Protein AF-A0A6G2RVJ8-F1 (afdb_monomer)

Nearest PDB structures (foldseek):
  8hjw-assembly1_B  TM=2.686E-01  e=1.340E+00  Chloroflexus aurantiacus
  4p82-assembly1_A-2  TM=2.022E-01  e=1.622E+00  Bacillus subtilis subsp. subtilis str. 168
  4fym-assembly2_D  TM=1.856E-01  e=1.257E+00  Plasmodium falciparum
  7cmj-assembly1_A-2  TM=2.494E-01  e=3.963E+00  Leishmania donovani BPK282A1

Secondary structure (DSSP, 8-state):
--GGGGGHHHHHHHHHHH-TTS---EEEE-TTS-HHHHHHHHHHHHT-S-TT--EEEE-SS-EE-----SS-PPPS--SSS-----TT-EEEEESTTSHHHHHHHHHHHTT--SEEEEE-SS--PPPPTTTTT--SHHHHHHHHHHHHHHHT-S-THHHHHHHHHHHHHHHHHTT--------------------

Foldseek 3Di:
DCVVCVCVLVVLVVCCVVPVVDQGAAEAEDPPDDPVVVVVVVVCSVPDPCSVQHYWYQYPVGIDGDDDDPDDDPDDDDPDDPPQAAQADEDEQEDACDDPSVVVLVVVCVVHVHHYDYDDPDDQDPLDPLCPPPLDLVSNQVSLVVVCVVVVHPDSVVNSVNVSRVNSCVVVCVSDDDDDDDDDDDDDDDDDDDD

pLDDT: mean 74.95, std 22.21, range [24.89, 97.5]

Solvent-accessible surface area (backbone atoms only — not comparable to full-atom values): 12484 Å² total; per-residue (Å²): 143,61,73,78,60,66,54,50,49,56,52,38,48,50,49,38,68,75,41,71,89,52,90,38,65,30,79,46,68,50,85,87,55,54,71,66,59,50,50,52,50,52,54,51,62,75,68,48,84,66,70,83,58,41,49,38,40,35,50,99,92,42,82,43,62,90,76,91,66,99,58,91,70,83,70,75,82,70,88,62,81,72,82,76,78,43,66,88,40,73,45,82,40,75,67,24,52,45,71,71,47,31,55,51,51,53,58,44,45,79,77,40,73,41,42,76,44,70,42,45,92,71,80,84,72,78,83,54,80,82,46,66,91,58,90,44,73,67,56,41,49,54,45,36,45,51,51,24,60,74,72,71,50,97,66,48,58,68,65,54,51,59,48,52,38,50,51,63,45,46,80,58,43,74,77,63,80,84,83,81,74,96,68,80,88,69,78,86,77,81,80,80,88,82,132

Mean predicted aligned error: 14.31 Å

Radius of gyration: 26.78 Å; Cα contacts (8 Å, |Δi|>4): 154; chains: 1; bounding box: 50×63×71 Å

Structure (mmCIF, N/CA/C/O backbone):
data_AF-A0A6G2RVJ8-F1
#
_entry.id   AF-A0A6G2RVJ8-F1
#
loop_
_atom_site.group_PDB
_atom_site.id
_atom_site.type_symbol
_atom_site.label_atom_id
_atom_site.label_alt_id
_atom_site.label_comp_id
_atom_site.label_asym_id
_atom_site.label_entity_id
_atom_site.label_seq_id
_atom_site.pdbx_PDB_ins_code
_atom_site.Cartn_x
_atom_site.Cartn_y
_atom_site.Cartn_z
_atom_site.occupancy
_atom_site.B_iso_or_equiv
_atom_site.auth_seq_id
_atom_site.auth_comp_id
_atom_site.auth_asym_id
_atom_site.auth_atom_id
_atom_site.pdbx_PDB_model_num
ATOM 1 N N . MET A 1 1 ? 4.242 -16.961 -7.079 1.00 44.19 1 MET A N 1
ATOM 2 C CA . MET A 1 1 ? 5.339 -16.105 -6.575 1.00 44.19 1 MET A CA 1
ATOM 3 C C . MET A 1 1 ? 5.418 -14.815 -7.409 1.00 44.19 1 MET A C 1
ATOM 5 O O . MET A 1 1 ? 6.342 -14.658 -8.184 1.00 44.19 1 MET A O 1
ATOM 9 N N . ARG A 1 2 ? 4.407 -13.930 -7.334 1.00 58.69 2 ARG A N 1
ATOM 10 C CA . ARG A 1 2 ? 4.379 -12.637 -8.070 1.00 58.69 2 ARG A CA 1
ATOM 11 C C . ARG A 1 2 ? 4.033 -11.434 -7.177 1.00 58.69 2 ARG A C 1
ATOM 13 O O . ARG A 1 2 ? 4.502 -10.341 -7.440 1.00 58.69 2 ARG A O 1
ATOM 20 N N . ALA A 1 3 ? 3.313 -11.645 -6.069 1.00 60.09 3 ALA A N 1
ATOM 21 C CA . ALA A 1 3 ? 2.923 -10.571 -5.145 1.00 60.09 3 ALA A CA 1
ATOM 22 C C . ALA A 1 3 ? 4.111 -9.848 -4.473 1.00 60.09 3 ALA A C 1
ATOM 24 O O . ALA A 1 3 ? 4.040 -8.646 -4.249 1.00 60.09 3 ALA A O 1
ATOM 25 N N . LEU A 1 4 ? 5.224 -10.549 -4.213 1.00 63.56 4 LEU A N 1
ATOM 26 C CA . LEU A 1 4 ? 6.440 -9.955 -3.633 1.00 63.56 4 LEU A CA 1
ATOM 27 C C . LEU A 1 4 ? 7.074 -8.882 -4.536 1.00 63.56 4 LEU A C 1
ATOM 29 O O . LEU A 1 4 ? 7.665 -7.935 -4.027 1.00 63.56 4 LEU A O 1
ATOM 33 N N . ALA A 1 5 ? 6.921 -8.993 -5.861 1.00 72.31 5 ALA A N 1
ATOM 34 C CA . ALA A 1 5 ? 7.465 -8.012 -6.797 1.00 72.31 5 ALA A CA 1
ATOM 35 C C . ALA A 1 5 ? 6.717 -6.666 -6.746 1.00 72.31 5 ALA A C 1
ATOM 37 O O . ALA A 1 5 ? 7.305 -5.636 -7.063 1.00 72.31 5 ALA A O 1
ATOM 38 N N . GLY A 1 6 ? 5.462 -6.645 -6.274 1.00 74.81 6 GLY A N 1
ATOM 39 C CA . GLY A 1 6 ? 4.653 -5.422 -6.201 1.00 74.81 6 GLY A CA 1
ATOM 40 C C . GLY A 1 6 ? 5.230 -4.343 -5.277 1.00 74.81 6 GLY A C 1
ATOM 41 O O . GLY A 1 6 ? 4.996 -3.158 -5.495 1.00 74.81 6 GLY A O 1
ATOM 42 N N . GLY A 1 7 ? 6.039 -4.725 -4.280 1.00 87.25 7 GLY A N 1
ATOM 43 C CA . GLY A 1 7 ? 6.717 -3.772 -3.393 1.00 87.25 7 GLY A CA 1
ATOM 44 C C . GLY A 1 7 ? 7.941 -3.084 -4.015 1.00 87.25 7 GLY A C 1
ATOM 45 O O . GLY A 1 7 ? 8.342 -2.018 -3.549 1.00 87.25 7 GLY A O 1
ATOM 46 N N . LEU A 1 8 ? 8.529 -3.650 -5.078 1.00 89.62 8 LEU A N 1
ATOM 47 C CA . LEU A 1 8 ? 9.772 -3.141 -5.673 1.00 89.62 8 LEU A CA 1
ATOM 48 C C . LEU A 1 8 ? 9.581 -1.776 -6.337 1.00 89.62 8 LEU A C 1
ATOM 50 O O . LEU A 1 8 ? 10.437 -0.907 -6.197 1.00 89.62 8 LEU A O 1
ATOM 54 N N . ALA A 1 9 ? 8.445 -1.552 -7.002 1.00 91.38 9 ALA A N 1
ATOM 55 C CA . ALA A 1 9 ? 8.133 -0.250 -7.587 1.00 91.38 9 ALA A CA 1
ATOM 56 C C . ALA A 1 9 ? 8.059 0.853 -6.518 1.00 91.38 9 ALA A C 1
ATOM 58 O O . ALA A 1 9 ? 8.516 1.972 -6.749 1.00 91.38 9 ALA A O 1
ATOM 59 N N . GLY A 1 10 ? 7.543 0.529 -5.326 1.00 92.94 10 GLY A N 1
ATOM 60 C CA . GLY A 1 10 ? 7.561 1.429 -4.172 1.00 92.94 10 GLY A CA 1
ATOM 61 C C . GLY A 1 10 ? 8.984 1.765 -3.729 1.00 92.94 10 GLY A C 1
ATOM 62 O O . GLY A 1 10 ? 9.321 2.938 -3.603 1.00 92.94 10 GLY A O 1
ATOM 63 N N . LEU A 1 11 ? 9.844 0.751 -3.586 1.00 94.31 11 LEU A N 1
ATOM 64 C CA . LEU A 1 11 ? 11.248 0.945 -3.217 1.00 94.31 11 LEU A CA 1
ATOM 65 C C . LEU A 1 11 ? 12.001 1.825 -4.227 1.00 94.31 11 LEU A C 1
ATOM 67 O O . LEU A 1 11 ? 12.683 2.763 -3.826 1.00 94.31 11 LEU A O 1
ATOM 71 N N . VAL A 1 12 ? 11.850 1.567 -5.531 1.00 94.69 12 VAL A N 1
ATOM 72 C CA . VAL A 1 12 ? 12.498 2.364 -6.589 1.00 94.69 12 VAL A CA 1
ATOM 73 C C . VAL A 1 12 ? 12.052 3.827 -6.540 1.00 94.69 12 VAL A C 1
ATOM 75 O O . VAL A 1 12 ? 12.881 4.721 -6.701 1.00 94.69 12 VAL A O 1
ATOM 78 N N . LYS A 1 13 ? 10.765 4.093 -6.276 1.00 93.50 13 LYS A N 1
ATOM 79 C CA . LYS A 1 13 ? 10.253 5.462 -6.097 1.00 93.50 13 LYS A CA 1
ATOM 80 C C . LYS A 1 13 ? 10.861 6.138 -4.870 1.00 93.50 13 LYS A C 1
ATOM 82 O O . LYS A 1 13 ? 11.207 7.310 -4.959 1.00 93.50 13 LYS A O 1
ATOM 87 N N . THR A 1 14 ? 11.037 5.417 -3.763 1.00 96.12 14 THR A N 1
ATOM 88 C CA . THR A 1 14 ? 11.712 5.952 -2.572 1.00 96.12 14 THR A CA 1
ATOM 89 C C . THR A 1 14 ? 13.176 6.283 -2.863 1.00 96.12 14 THR A C 1
ATOM 91 O O . THR A 1 14 ? 13.605 7.402 -2.599 1.00 96.12 14 THR A O 1
ATOM 94 N N . VAL A 1 15 ? 13.924 5.378 -3.505 1.00 96.25 15 VAL A N 1
ATOM 95 C CA . VAL A 1 15 ? 15.324 5.634 -3.893 1.00 96.25 15 VAL A CA 1
ATOM 96 C C . VAL A 1 15 ? 15.427 6.839 -4.830 1.00 96.25 15 VAL A C 1
ATOM 98 O O . VAL A 1 15 ? 16.318 7.665 -4.664 1.00 96.25 15 VAL A O 1
ATOM 101 N N . ALA A 1 16 ? 14.488 6.994 -5.766 1.00 94.62 16 ALA A N 1
ATOM 102 C CA . ALA A 1 16 ? 14.434 8.157 -6.650 1.00 94.62 16 ALA A CA 1
ATOM 103 C C . ALA A 1 16 ? 14.253 9.492 -5.899 1.00 94.62 16 ALA A C 1
ATOM 105 O O . ALA A 1 16 ? 14.717 10.525 -6.382 1.00 94.62 16 ALA A O 1
ATOM 106 N N . LEU A 1 17 ? 13.567 9.481 -4.748 1.00 94.81 17 LEU A N 1
ATOM 107 C CA . LEU A 1 17 ? 13.381 10.658 -3.892 1.00 94.81 17 LEU A CA 1
ATOM 108 C C . LEU A 1 17 ? 14.619 10.948 -3.036 1.00 94.81 17 LEU A C 1
ATOM 110 O O . LEU A 1 17 ? 14.949 12.112 -2.822 1.00 94.81 17 LEU A O 1
ATOM 114 N N . GLU A 1 18 ? 15.302 9.910 -2.557 1.00 97.50 18 GLU A N 1
ATOM 115 C CA . GLU A 1 18 ? 16.467 10.041 -1.673 1.00 97.50 18 GLU A CA 1
ATOM 116 C C . GLU A 1 18 ? 17.770 10.330 -2.436 1.00 97.50 18 GLU A C 1
ATOM 118 O O . GLU A 1 18 ? 18.609 11.101 -1.973 1.00 97.50 18 GLU A O 1
ATOM 123 N N . ALA A 1 19 ? 17.939 9.746 -3.624 1.00 95.69 19 ALA A N 1
ATOM 124 C CA . ALA A 1 19 ? 19.134 9.852 -4.455 1.00 95.69 19 ALA A CA 1
ATOM 125 C C . ALA A 1 19 ? 18.796 10.482 -5.813 1.00 95.69 19 ALA A C 1
ATOM 127 O O . ALA A 1 19 ? 18.792 9.826 -6.855 1.00 95.69 19 ALA A O 1
ATOM 128 N N . THR A 1 20 ? 18.533 11.789 -5.804 1.00 92.50 20 THR A N 1
ATOM 129 C CA . THR A 1 20 ? 18.024 12.543 -6.966 1.00 92.50 20 THR A CA 1
ATOM 130 C C . THR A 1 20 ? 18.960 12.579 -8.181 1.00 92.50 20 THR A C 1
ATOM 132 O O . THR A 1 20 ? 18.528 12.942 -9.273 1.00 92.50 20 THR A O 1
ATOM 135 N N . THR A 1 21 ? 20.228 12.188 -8.024 1.00 94.25 21 THR A N 1
ATOM 136 C CA . THR A 1 21 ? 21.208 12.067 -9.115 1.00 94.25 21 THR A CA 1
ATOM 137 C C . THR A 1 21 ? 21.141 10.729 -9.854 1.00 94.25 21 THR A C 1
ATOM 139 O O . THR A 1 21 ? 21.763 10.590 -10.907 1.00 94.25 21 THR A O 1
ATOM 142 N N . LEU A 1 22 ? 20.411 9.741 -9.327 1.00 94.06 22 LEU A N 1
ATOM 143 C CA . LEU A 1 22 ? 20.290 8.417 -9.928 1.00 94.06 22 LEU A CA 1
ATOM 144 C C . LEU A 1 22 ? 19.092 8.338 -10.876 1.00 94.06 22 LEU A C 1
ATOM 146 O O . LEU A 1 22 ? 17.972 8.743 -10.554 1.00 94.06 22 LEU A O 1
ATOM 150 N N . PHE A 1 23 ? 19.307 7.712 -12.033 1.00 94.94 23 PHE A N 1
ATOM 151 C CA . PHE A 1 23 ? 18.204 7.251 -12.865 1.00 94.94 23 PHE A CA 1
ATOM 152 C C . PHE A 1 23 ? 17.535 6.046 -12.196 1.00 94.94 23 PHE A C 1
ATOM 154 O O . PHE A 1 23 ? 18.174 5.025 -11.945 1.00 94.94 23 PHE A O 1
ATOM 161 N N . CYS A 1 24 ? 16.243 6.179 -11.904 1.00 95.75 24 CYS A N 1
ATOM 162 C CA . CYS A 1 24 ? 15.459 5.182 -11.184 1.00 95.75 24 CYS A CA 1
ATOM 163 C C . CYS A 1 24 ? 14.143 4.942 -11.921 1.00 95.75 24 CYS A C 1
ATOM 165 O O . CYS A 1 24 ? 13.336 5.872 -12.047 1.00 95.75 24 CYS A O 1
ATOM 167 N N . ARG A 1 25 ? 13.927 3.699 -12.366 1.00 95.62 25 ARG A N 1
ATOM 168 C CA . ARG A 1 25 ? 12.705 3.257 -13.040 1.00 95.62 25 ARG A CA 1
ATOM 169 C C . ARG A 1 25 ? 12.413 1.789 -12.740 1.00 95.62 25 ARG A C 1
ATOM 171 O O . ARG A 1 25 ? 13.278 0.936 -12.905 1.00 95.62 25 ARG A O 1
ATOM 178 N N . ALA A 1 26 ? 11.192 1.508 -12.300 1.00 95.00 26 ALA A N 1
ATOM 179 C CA . ALA A 1 26 ? 10.677 0.154 -12.165 1.00 95.00 26 ALA A CA 1
ATOM 180 C C . ALA A 1 26 ? 10.045 -0.284 -13.491 1.00 95.00 26 ALA A C 1
ATOM 182 O O . ALA A 1 26 ? 9.224 0.448 -14.048 1.00 95.00 26 ALA A O 1
ATOM 183 N N . LEU A 1 27 ? 10.435 -1.460 -13.982 1.00 94.38 27 LEU A N 1
ATOM 184 C CA . LEU A 1 27 ? 9.925 -2.050 -15.218 1.00 94.38 27 LEU A CA 1
ATOM 185 C C . LEU A 1 27 ? 9.149 -3.325 -14.892 1.00 94.38 27 LEU A C 1
ATOM 187 O O . LEU A 1 27 ? 9.712 -4.254 -14.314 1.00 94.38 27 LEU A O 1
ATOM 191 N N . ASP A 1 28 ? 7.878 -3.361 -15.276 1.00 93.75 28 ASP A N 1
ATOM 192 C CA . ASP A 1 28 ? 7.049 -4.564 -15.272 1.00 93.75 28 ASP A CA 1
ATOM 193 C C . ASP A 1 28 ? 6.816 -4.997 -16.721 1.00 93.75 28 ASP A C 1
ATOM 195 O O . ASP A 1 28 ? 6.204 -4.269 -17.500 1.00 93.75 28 ASP A O 1
ATOM 199 N N . ILE A 1 29 ? 7.358 -6.147 -17.112 1.00 94.38 29 ILE A N 1
ATOM 200 C CA . ILE A 1 29 ? 7.307 -6.635 -18.493 1.00 94.38 29 ILE A CA 1
ATOM 201 C C . ILE A 1 29 ? 6.575 -7.973 -18.502 1.00 94.38 29 ILE A C 1
ATOM 203 O O . ILE A 1 29 ? 6.935 -8.890 -17.757 1.00 94.38 29 ILE A O 1
ATOM 207 N N . THR A 1 30 ? 5.549 -8.096 -19.349 1.00 93.75 30 THR A N 1
ATOM 208 C CA . THR A 1 30 ? 4.795 -9.347 -19.474 1.00 93.75 30 THR A CA 1
ATOM 209 C C . THR A 1 30 ? 5.714 -10.493 -19.916 1.00 93.75 30 THR A C 1
ATOM 211 O O . THR A 1 30 ? 6.548 -10.307 -20.806 1.00 93.75 30 THR A O 1
ATOM 214 N N . PRO A 1 31 ? 5.558 -11.706 -19.358 1.00 92.00 31 PRO A N 1
ATOM 215 C CA . PRO A 1 31 ? 6.303 -12.876 -19.824 1.00 92.00 31 PRO A CA 1
ATOM 216 C C . PRO A 1 31 ? 5.918 -13.325 -21.242 1.00 92.00 31 PRO A C 1
ATOM 218 O O . PRO A 1 31 ? 6.595 -14.185 -21.795 1.00 92.00 31 PRO A O 1
ATOM 221 N N . ASP A 1 32 ? 4.834 -12.787 -21.810 1.00 95.81 32 ASP A N 1
ATOM 222 C CA . ASP A 1 32 ? 4.350 -13.147 -23.149 1.00 95.81 32 ASP A CA 1
ATOM 223 C C . ASP A 1 32 ? 5.171 -12.494 -24.277 1.00 95.81 32 ASP A C 1
ATOM 225 O O . ASP A 1 32 ? 4.994 -12.832 -25.449 1.00 95.81 32 ASP A O 1
ATOM 229 N N . LEU A 1 33 ? 6.073 -11.562 -23.943 1.00 95.62 33 LEU A N 1
ATOM 230 C CA . LEU A 1 33 ? 6.996 -10.966 -24.904 1.00 95.62 33 LEU A CA 1
ATOM 231 C C . LEU A 1 33 ? 8.208 -11.878 -25.148 1.00 95.62 33 LEU A C 1
ATOM 233 O O . LEU A 1 33 ? 8.755 -12.455 -24.203 1.00 95.62 33 LEU A O 1
ATOM 237 N N . PRO A 1 34 ? 8.672 -11.996 -26.404 1.00 96.38 34 PRO A N 1
ATOM 238 C CA . PRO A 1 34 ? 9.872 -12.757 -26.714 1.00 96.38 34 PRO A CA 1
ATOM 239 C C . PRO A 1 34 ? 11.124 -12.049 -26.163 1.00 96.38 34 PRO A C 1
ATOM 241 O O . PRO A 1 34 ? 11.141 -10.837 -25.953 1.00 96.38 34 PRO A O 1
ATOM 244 N N . ALA A 1 35 ? 12.178 -12.819 -25.879 1.00 96.25 35 ALA A N 1
ATOM 245 C CA . ALA A 1 35 ? 13.343 -12.336 -25.130 1.00 96.25 35 ALA A CA 1
ATOM 246 C C . ALA A 1 35 ? 14.109 -11.191 -25.820 1.00 96.25 35 ALA A C 1
ATOM 248 O O . ALA A 1 35 ? 14.664 -10.329 -25.141 1.00 96.25 35 ALA A O 1
ATOM 249 N N . ASP A 1 36 ? 14.127 -11.177 -27.151 1.00 97.06 36 ASP A N 1
ATOM 250 C CA . ASP A 1 36 ? 14.657 -10.085 -27.970 1.00 97.06 36 ASP A CA 1
ATOM 251 C C . ASP A 1 36 ? 13.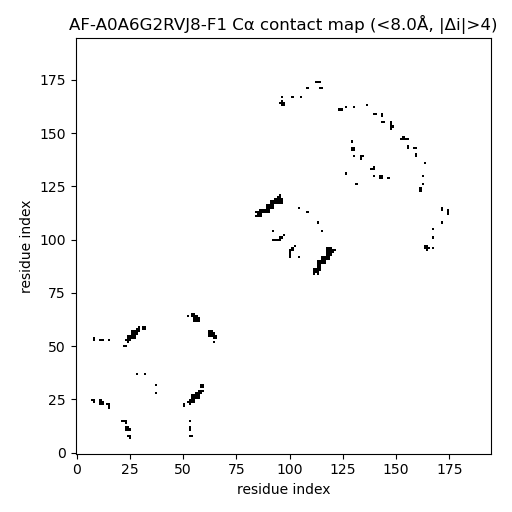864 -8.791 -27.754 1.00 97.06 36 ASP A C 1
ATOM 253 O O . ASP A 1 36 ? 14.448 -7.766 -27.410 1.00 97.06 36 ASP A O 1
ATOM 257 N N . ALA A 1 37 ? 12.533 -8.857 -27.811 1.00 95.88 37 ALA A N 1
ATOM 258 C CA . ALA A 1 37 ? 11.676 -7.708 -27.529 1.00 95.88 37 ALA A CA 1
ATOM 259 C C . ALA A 1 37 ? 11.828 -7.201 -26.084 1.00 95.88 37 ALA A C 1
ATOM 261 O O . ALA A 1 37 ? 11.787 -5.994 -25.848 1.00 95.88 37 ALA A O 1
ATOM 262 N N . VAL A 1 38 ? 12.039 -8.096 -25.110 1.00 97.06 38 VAL A N 1
ATOM 263 C CA . VAL A 1 38 ? 12.327 -7.709 -23.717 1.00 97.06 38 VAL A CA 1
ATOM 264 C C . VAL A 1 38 ? 13.661 -6.964 -23.612 1.00 97.06 38 VAL A C 1
ATOM 266 O O . VAL A 1 38 ? 13.740 -5.955 -22.912 1.00 97.06 38 VAL A O 1
ATOM 269 N N . ALA A 1 39 ? 14.705 -7.438 -24.299 1.00 97.00 39 ALA A N 1
ATOM 270 C CA . ALA A 1 39 ? 16.015 -6.792 -24.301 1.00 97.00 39 ALA A CA 1
ATOM 271 C C . ALA A 1 39 ? 15.962 -5.401 -24.950 1.00 97.00 39 ALA A C 1
ATOM 273 O O . ALA A 1 39 ? 16.491 -4.443 -24.382 1.00 97.00 39 ALA A O 1
ATOM 274 N N . ASP A 1 40 ? 15.272 -5.280 -26.085 1.00 96.12 40 ASP A N 1
ATOM 275 C CA . ASP A 1 40 ? 15.080 -4.009 -26.784 1.00 96.12 40 ASP A CA 1
ATOM 276 C C . ASP A 1 40 ? 14.280 -3.019 -25.931 1.00 96.12 40 ASP A C 1
ATOM 278 O O . ASP A 1 40 ? 14.673 -1.861 -25.783 1.00 96.12 40 ASP A O 1
ATOM 282 N N . ALA A 1 41 ? 13.194 -3.482 -25.303 1.00 95.94 41 ALA A N 1
ATOM 283 C CA . ALA A 1 41 ? 12.402 -2.677 -24.383 1.00 95.94 41 ALA A CA 1
ATOM 284 C C . ALA A 1 41 ? 13.238 -2.202 -23.185 1.00 95.94 41 ALA A C 1
ATOM 286 O O . ALA A 1 41 ? 13.234 -1.018 -22.861 1.00 95.94 41 ALA A O 1
ATOM 287 N N . PHE A 1 42 ? 14.008 -3.091 -22.556 1.00 96.25 42 PHE A N 1
ATOM 288 C CA . PHE A 1 42 ? 14.896 -2.725 -21.453 1.00 96.25 42 PHE A CA 1
ATOM 289 C C . PHE A 1 42 ? 15.930 -1.670 -21.869 1.00 96.25 42 PHE A C 1
ATOM 291 O O . PHE A 1 42 ? 16.102 -0.667 -21.174 1.00 96.25 42 PHE A O 1
ATOM 298 N N . ALA A 1 43 ? 16.594 -1.861 -23.012 1.00 96.88 43 ALA A N 1
ATOM 299 C CA . ALA A 1 43 ? 17.576 -0.913 -23.528 1.00 96.88 43 ALA A CA 1
ATOM 300 C C . ALA A 1 43 ? 16.947 0.458 -23.829 1.00 96.88 43 ALA A C 1
ATOM 302 O O . ALA A 1 43 ? 17.536 1.488 -23.494 1.00 96.88 43 ALA A O 1
ATOM 303 N N . ALA A 1 44 ? 15.740 0.474 -24.402 1.00 95.75 44 ALA A N 1
ATOM 304 C CA . ALA A 1 44 ? 14.996 1.699 -24.667 1.00 95.75 44 ALA A CA 1
ATOM 305 C C . ALA A 1 44 ? 14.655 2.458 -23.376 1.00 95.75 44 ALA A C 1
ATOM 307 O O . ALA A 1 44 ? 14.818 3.674 -23.324 1.00 95.75 44 ALA A O 1
ATOM 308 N N . GLU A 1 45 ? 14.241 1.757 -22.317 1.00 96.31 45 GLU A N 1
ATOM 309 C CA . GLU A 1 45 ? 13.918 2.392 -21.035 1.00 96.31 45 GLU A CA 1
ATOM 310 C C . GLU A 1 45 ? 15.156 2.927 -20.305 1.00 96.31 45 GLU A C 1
ATOM 312 O O . GLU A 1 45 ? 15.079 3.976 -19.672 1.00 96.31 45 GLU A O 1
ATOM 317 N N . VAL A 1 46 ? 16.304 2.248 -20.399 1.00 94.81 46 VAL A N 1
ATOM 318 C CA . VAL A 1 46 ? 17.573 2.736 -19.824 1.00 94.81 46 VAL A CA 1
ATOM 319 C C . VAL A 1 46 ? 18.075 3.990 -20.548 1.00 94.81 46 VAL A C 1
ATOM 321 O O . VAL A 1 46 ? 18.682 4.857 -19.921 1.00 94.81 46 VAL A O 1
ATOM 324 N N . ALA A 1 47 ? 17.828 4.094 -21.855 1.00 95.06 47 ALA A N 1
ATOM 325 C CA . ALA A 1 47 ? 18.246 5.222 -22.687 1.00 95.06 47 ALA A CA 1
ATOM 326 C C . ALA A 1 47 ? 17.209 6.362 -22.768 1.00 95.06 47 ALA A C 1
ATOM 328 O O . ALA A 1 47 ? 17.425 7.337 -23.492 1.00 95.06 47 ALA A O 1
ATOM 329 N N . ASP A 1 48 ? 16.083 6.249 -22.065 1.00 94.75 48 ASP A N 1
ATOM 330 C CA . ASP A 1 48 ? 14.988 7.211 -22.142 1.00 94.75 48 ASP A CA 1
ATOM 331 C C . ASP A 1 48 ? 15.366 8.563 -21.516 1.00 94.75 48 ASP A C 1
ATOM 333 O O . ASP A 1 48 ? 15.875 8.656 -20.397 1.00 94.75 48 ASP A O 1
ATOM 337 N N . ILE A 1 49 ? 15.050 9.637 -22.236 1.00 93.62 49 ILE A N 1
ATOM 338 C CA . ILE A 1 49 ? 15.281 11.017 -21.803 1.00 93.62 49 ILE A CA 1
ATOM 339 C C . ILE A 1 49 ? 14.336 11.448 -20.670 1.00 93.62 49 ILE A C 1
ATOM 341 O O . ILE A 1 49 ? 14.647 12.392 -19.942 1.00 93.62 49 ILE A O 1
ATOM 345 N N . ALA A 1 50 ? 13.183 10.789 -20.514 1.00 92.31 50 ALA A N 1
ATOM 346 C CA . ALA A 1 50 ? 12.165 11.142 -19.526 1.00 92.31 50 ALA A CA 1
ATOM 347 C C . ALA A 1 50 ? 12.509 10.599 -18.128 1.00 92.31 50 ALA A C 1
ATOM 349 O O . ALA A 1 50 ? 11.983 9.585 -17.672 1.00 92.31 50 ALA A O 1
ATOM 350 N N . THR A 1 51 ? 13.405 11.267 -17.408 1.00 89.62 51 THR A N 1
ATOM 351 C CA . THR A 1 51 ? 13.912 10.781 -16.111 1.00 89.62 51 THR A CA 1
ATOM 352 C C . THR A 1 51 ? 12.918 10.883 -14.946 1.00 89.62 51 THR A C 1
ATOM 354 O O . THR A 1 51 ? 13.176 10.340 -13.872 1.00 89.62 51 THR A O 1
ATOM 357 N N . ASP A 1 52 ? 11.774 11.540 -15.135 1.00 91.00 52 ASP A N 1
ATOM 358 C CA . ASP A 1 52 ? 10.700 11.695 -14.148 1.00 91.00 52 ASP A CA 1
ATOM 359 C C . ASP A 1 52 ? 9.708 10.518 -14.129 1.00 91.00 52 ASP A C 1
ATOM 361 O O . ASP A 1 52 ? 8.993 10.324 -13.144 1.00 91.00 52 ASP A O 1
ATOM 365 N N . VAL A 1 53 ? 9.710 9.677 -15.167 1.00 94.25 53 VAL A N 1
ATOM 366 C CA . VAL A 1 53 ? 8.901 8.454 -15.236 1.00 94.25 53 VAL A CA 1
ATOM 367 C C . VAL A 1 53 ? 9.530 7.348 -14.387 1.00 94.25 53 VAL A C 1
ATOM 369 O O . VAL A 1 53 ? 10.568 6.781 -14.737 1.00 94.25 53 VAL A O 1
ATOM 372 N N . ARG A 1 54 ? 8.875 7.015 -13.266 1.00 93.75 54 ARG A N 1
ATOM 373 C CA . ARG A 1 54 ? 9.397 6.071 -12.255 1.00 93.75 54 ARG A CA 1
ATOM 374 C C . ARG A 1 54 ? 8.894 4.639 -12.381 1.00 93.75 54 ARG A C 1
ATOM 376 O O . ARG A 1 54 ? 9.477 3.747 -11.772 1.00 93.75 54 ARG A O 1
ATOM 383 N N . GLU A 1 55 ? 7.835 4.411 -13.145 1.00 95.25 55 GLU A N 1
ATOM 384 C CA . GLU A 1 55 ? 7.224 3.092 -13.307 1.00 95.25 55 GLU A CA 1
ATOM 385 C C . GLU A 1 55 ? 6.689 2.934 -14.727 1.00 95.25 55 GLU A C 1
ATOM 387 O O . GLU A 1 55 ? 6.034 3.837 -15.252 1.00 95.25 55 GLU A O 1
ATOM 392 N N . VAL A 1 56 ? 6.987 1.798 -15.351 1.00 96.12 56 VAL A N 1
ATOM 393 C CA . VAL A 1 56 ? 6.552 1.468 -16.709 1.00 96.12 56 VAL A CA 1
ATOM 394 C C . VAL A 1 56 ? 6.119 0.010 -16.756 1.00 96.12 56 VAL A C 1
ATOM 396 O O . VAL A 1 56 ? 6.863 -0.874 -16.340 1.00 96.12 56 VAL A O 1
ATOM 399 N N . GLY A 1 57 ? 4.918 -0.221 -17.279 1.00 95.56 57 GLY A N 1
ATOM 400 C CA . GLY A 1 57 ? 4.424 -1.537 -17.663 1.00 95.56 57 GLY A CA 1
ATOM 401 C C . GLY A 1 57 ? 4.565 -1.731 -19.171 1.00 95.56 57 GLY A C 1
ATOM 402 O O . GLY A 1 57 ? 4.273 -0.809 -19.933 1.00 95.56 57 GLY A O 1
ATOM 403 N N . ILE A 1 58 ? 5.003 -2.905 -19.612 1.00 96.75 58 ILE A N 1
ATOM 404 C CA . ILE A 1 58 ? 5.138 -3.253 -21.027 1.00 96.75 58 ILE A CA 1
ATOM 405 C C . ILE A 1 58 ? 4.467 -4.602 -21.253 1.00 96.75 58 ILE A C 1
ATOM 407 O O . ILE A 1 58 ? 4.884 -5.625 -20.707 1.00 96.75 58 ILE A O 1
ATOM 411 N N . ASP A 1 59 ? 3.420 -4.597 -22.067 1.00 94.62 59 ASP A N 1
ATOM 412 C CA . ASP A 1 59 ? 2.726 -5.801 -22.504 1.00 94.62 59 ASP A CA 1
ATOM 413 C C . ASP A 1 59 ? 2.724 -5.914 -24.038 1.00 94.62 59 ASP A C 1
ATOM 415 O O . ASP A 1 59 ? 3.388 -5.149 -24.741 1.00 94.62 59 ASP A O 1
ATOM 419 N N . THR A 1 60 ? 1.998 -6.895 -24.574 1.00 93.62 60 THR A N 1
ATOM 420 C CA . THR A 1 60 ? 1.852 -7.091 -26.025 1.00 93.62 60 THR A CA 1
ATOM 421 C C . THR A 1 60 ? 1.085 -5.960 -26.718 1.00 93.62 60 THR A C 1
ATOM 423 O O . THR A 1 60 ? 1.142 -5.852 -27.939 1.00 93.62 60 THR A O 1
ATOM 426 N N . GLU A 1 61 ? 0.345 -5.136 -25.969 1.00 94.25 61 GLU A N 1
ATOM 427 C CA . GLU A 1 61 ? -0.368 -3.958 -26.474 1.00 94.25 61 GLU A CA 1
ATOM 428 C C . GLU A 1 61 ? 0.513 -2.699 -26.425 1.00 94.25 61 GLU A C 1
ATOM 430 O O . GLU A 1 61 ? 0.275 -1.748 -27.172 1.00 94.25 61 GLU A O 1
ATOM 435 N N . GLY A 1 62 ? 1.548 -2.694 -25.581 1.00 93.56 62 GLY A N 1
ATOM 436 C CA . GLY A 1 62 ? 2.650 -1.741 -25.625 1.00 93.56 62 GLY A CA 1
ATOM 437 C C . GLY A 1 62 ? 3.059 -1.186 -24.262 1.00 93.56 62 GLY A C 1
ATOM 438 O O . GLY A 1 62 ? 2.827 -1.776 -23.208 1.00 93.56 62 GLY A O 1
ATOM 439 N N . ARG A 1 63 ? 3.704 -0.016 -24.298 1.00 95.69 63 ARG A N 1
ATOM 440 C CA . ARG A 1 63 ? 4.256 0.676 -23.128 1.00 95.69 63 ARG A CA 1
ATOM 441 C C . ARG A 1 63 ? 3.199 1.529 -22.425 1.00 95.69 63 ARG A C 1
ATOM 443 O O . ARG A 1 63 ? 2.535 2.352 -23.055 1.00 95.69 63 ARG A O 1
ATOM 450 N N . ARG A 1 64 ? 3.092 1.400 -21.103 1.00 95.19 64 ARG A N 1
ATOM 451 C CA . ARG A 1 64 ? 2.147 2.122 -20.240 1.00 95.19 64 ARG A CA 1
ATOM 452 C C . ARG A 1 64 ? 2.863 2.697 -19.029 1.00 95.19 64 ARG A C 1
ATOM 454 O O . ARG A 1 64 ? 3.744 2.067 -18.458 1.00 95.19 64 ARG A O 1
ATOM 461 N N . THR A 1 65 ? 2.432 3.873 -18.596 1.00 94.00 65 THR A N 1
ATOM 462 C CA . THR A 1 65 ? 2.932 4.521 -17.381 1.00 94.00 65 THR A CA 1
ATOM 463 C C . THR A 1 65 ? 1.736 4.897 -16.510 1.00 94.00 65 THR A C 1
ATOM 465 O O . THR A 1 65 ? 0.808 5.534 -17.020 1.00 94.00 65 THR A O 1
ATOM 468 N N . PRO A 1 66 ? 1.714 4.517 -15.219 1.00 90.56 66 PRO A N 1
ATOM 469 C CA . PRO A 1 66 ? 0.655 4.937 -14.318 1.00 90.56 66 PRO A CA 1
ATOM 470 C C . PRO A 1 66 ? 0.716 6.453 -14.121 1.00 90.56 66 PRO A C 1
ATOM 472 O O . PRO A 1 66 ? 1.772 7.019 -13.837 1.00 90.56 66 PRO A O 1
ATOM 475 N N . CYS A 1 67 ? -0.429 7.115 -14.258 1.00 88.12 67 CYS A N 1
ATOM 476 C CA . CYS A 1 67 ? -0.565 8.544 -14.020 1.00 88.12 67 CYS A CA 1
ATOM 477 C C . CYS A 1 67 ? -1.662 8.812 -12.990 1.00 88.12 67 CYS A C 1
ATOM 479 O O . CYS A 1 67 ? -2.683 8.121 -12.936 1.00 88.12 67 CYS A O 1
ATOM 481 N N . LEU A 1 68 ? -1.447 9.830 -12.159 1.00 88.94 68 LEU A N 1
ATOM 482 C CA . LEU A 1 68 ? -2.477 10.301 -11.246 1.00 88.94 68 LEU A CA 1
ATOM 483 C C . LEU A 1 68 ? -3.546 11.041 -12.048 1.00 88.94 68 LEU A C 1
ATOM 485 O O . LEU A 1 68 ? -3.242 11.920 -12.854 1.00 88.94 68 LEU A O 1
ATOM 489 N N . SER A 1 69 ? -4.808 10.693 -11.814 1.00 87.81 69 SER A N 1
ATOM 490 C CA . SER A 1 69 ? -5.940 11.430 -12.364 1.00 87.81 69 SER A CA 1
ATOM 491 C C . SER A 1 69 ? -6.549 12.303 -11.275 1.00 87.81 69 SER A C 1
ATOM 493 O O . SER A 1 69 ? -6.824 11.823 -10.180 1.00 87.81 69 SER A O 1
ATOM 495 N N . ALA A 1 70 ? -6.779 13.581 -11.584 1.00 88.69 70 ALA A N 1
ATOM 496 C CA . ALA A 1 70 ? -7.437 14.516 -10.669 1.00 88.69 70 ALA A CA 1
ATOM 497 C C . ALA A 1 70 ? -8.924 14.189 -10.448 1.00 88.69 70 ALA A C 1
ATOM 499 O O . ALA A 1 70 ? -9.528 14.652 -9.485 1.00 88.69 70 ALA A O 1
ATOM 500 N N . VAL A 1 71 ? -9.517 13.405 -11.352 1.00 88.00 71 VAL A N 1
ATOM 501 C CA . VAL A 1 71 ? -10.911 12.974 -11.272 1.00 88.00 71 VAL A CA 1
ATOM 502 C C . VAL A 1 71 ? -10.929 11.462 -11.068 1.00 88.00 71 VAL A C 1
ATOM 504 O O . VAL A 1 71 ? -10.220 10.756 -11.794 1.00 88.00 71 VAL A O 1
ATOM 507 N N . PRO A 1 72 ? -11.740 10.942 -10.130 1.00 80.81 72 PRO A N 1
ATOM 508 C CA . PRO A 1 72 ? -11.957 9.511 -10.005 1.00 80.81 72 PRO A CA 1
ATOM 509 C C . PRO A 1 72 ? -12.401 8.935 -11.350 1.00 80.81 72 PRO A C 1
ATOM 511 O O . PRO A 1 72 ? -13.457 9.289 -11.877 1.00 80.81 72 PRO A O 1
ATOM 514 N N . ARG A 1 73 ? -11.581 8.058 -11.932 1.00 77.44 73 ARG A N 1
ATOM 515 C CA . ARG A 1 73 ? -12.000 7.285 -13.099 1.00 77.44 73 ARG A CA 1
ATOM 516 C C . ARG A 1 73 ? -12.810 6.089 -12.609 1.00 77.44 73 ARG A C 1
ATOM 518 O O . ARG A 1 73 ? -12.384 5.452 -11.644 1.00 77.44 73 ARG A O 1
ATOM 525 N N . PRO A 1 74 ? -13.952 5.770 -13.240 1.00 70.25 74 PRO A N 1
ATOM 526 C CA . PRO A 1 74 ? -14.680 4.559 -12.903 1.00 70.25 74 PRO A CA 1
ATOM 527 C C . PRO A 1 74 ? -13.739 3.367 -13.079 1.00 70.25 74 PRO A C 1
ATOM 529 O O . PRO A 1 74 ? -13.145 3.179 -14.142 1.00 70.25 74 PRO A O 1
ATOM 532 N N . VAL A 1 75 ? -13.562 2.600 -12.005 1.00 66.50 75 VAL A N 1
ATOM 533 C CA . VAL A 1 75 ? -12.810 1.346 -12.039 1.00 66.50 75 VAL A CA 1
ATOM 534 C C . VAL A 1 75 ? -13.525 0.421 -13.032 1.00 66.50 75 VAL A C 1
ATOM 536 O O . VAL A 1 75 ? -14.756 0.341 -13.014 1.00 66.50 75 VAL A O 1
ATOM 539 N N . LEU A 1 76 ? -12.769 -0.241 -13.922 1.00 63.25 76 LEU A N 1
ATOM 540 C CA . LEU A 1 76 ? -13.266 -1.326 -14.786 1.00 63.25 76 LEU A CA 1
ATOM 541 C C . LEU A 1 76 ? -14.163 -2.266 -13.959 1.00 63.25 76 LEU A C 1
ATOM 543 O O . LEU A 1 76 ? -13.868 -2.453 -12.779 1.00 63.25 76 LEU A O 1
ATOM 547 N N . PRO A 1 77 ? -15.258 -2.805 -14.532 1.00 55.06 77 PRO A N 1
ATOM 548 C CA . PRO A 1 77 ? -16.440 -3.243 -13.792 1.00 55.06 77 PRO A CA 1
ATOM 549 C C . PRO A 1 77 ? -16.057 -4.018 -12.537 1.00 55.06 77 PRO A C 1
ATOM 551 O O . PRO A 1 77 ? -15.507 -5.118 -12.619 1.00 55.06 77 PRO A O 1
ATOM 554 N N . ALA A 1 78 ? -16.326 -3.402 -11.383 1.00 56.22 78 ALA A N 1
ATOM 555 C CA . ALA A 1 78 ? -16.100 -4.031 -10.097 1.00 56.22 78 ALA A CA 1
ATOM 556 C C . ALA A 1 78 ? -16.796 -5.404 -10.112 1.00 56.22 78 ALA A C 1
ATOM 558 O O . ALA A 1 78 ? -17.948 -5.493 -10.558 1.00 56.22 78 ALA A O 1
ATOM 559 N N . PRO A 1 79 ? -16.112 -6.486 -9.707 1.00 53.56 79 PRO A N 1
ATOM 560 C CA . PRO A 1 79 ? -16.681 -7.822 -9.737 1.00 53.56 79 PRO A CA 1
ATOM 561 C C . PRO A 1 79 ? -17.895 -7.896 -8.806 1.00 53.56 79 PRO A C 1
ATOM 563 O O . PRO A 1 79 ? -17.744 -8.139 -7.620 1.00 53.56 79 PRO A O 1
ATOM 566 N N . ARG A 1 80 ? -19.084 -7.731 -9.407 1.00 55.84 80 ARG A N 1
ATOM 567 C CA . ARG A 1 80 ? -20.441 -7.857 -8.845 1.00 55.84 80 ARG A CA 1
ATOM 568 C C . ARG A 1 80 ? -20.732 -6.925 -7.650 1.00 55.84 80 ARG A C 1
ATOM 570 O O . ARG A 1 80 ? -19.832 -6.554 -6.905 1.00 55.84 80 ARG A O 1
ATOM 577 N N . PRO A 1 81 ? -21.999 -6.513 -7.441 1.00 56.62 81 PRO A N 1
ATOM 578 C CA . PRO A 1 81 ? -22.381 -5.934 -6.157 1.00 56.62 81 PRO A CA 1
ATOM 579 C C . PRO A 1 81 ? -21.958 -6.915 -5.061 1.00 56.62 81 PRO A C 1
ATOM 581 O O . PRO A 1 81 ? -22.119 -8.126 -5.240 1.00 56.62 81 PRO A O 1
ATOM 584 N N . HIS A 1 82 ? -21.354 -6.385 -3.995 1.00 58.69 82 HIS A N 1
ATOM 585 C CA . HIS A 1 82 ? -20.903 -7.136 -2.827 1.00 58.69 82 HIS A CA 1
ATOM 586 C C . HIS A 1 82 ? -21.885 -8.271 -2.521 1.00 58.69 82 HIS A C 1
ATOM 588 O O . HIS A 1 82 ? -23.095 -8.034 -2.484 1.00 58.69 82 HIS A O 1
ATOM 594 N N . ALA A 1 83 ? -21.385 -9.498 -2.338 1.00 62.09 83 ALA A N 1
ATOM 595 C CA . ALA A 1 83 ? -22.190 -10.540 -1.712 1.00 62.09 83 ALA A CA 1
ATOM 596 C C . ALA A 1 83 ? -22.743 -9.921 -0.423 1.00 62.09 83 ALA A C 1
ATOM 598 O O . ALA A 1 83 ? -21.958 -9.467 0.407 1.00 62.09 83 ALA A O 1
ATOM 599 N N . GLY A 1 84 ? -24.064 -9.734 -0.356 1.00 74.56 84 GLY A N 1
ATOM 600 C CA . GLY A 1 84 ? -24.682 -8.944 0.702 1.00 74.56 84 GLY A CA 1
ATOM 601 C C . GLY A 1 84 ? -24.316 -9.558 2.040 1.00 74.56 84 GLY A C 1
ATOM 602 O O . GLY A 1 84 ? -24.706 -10.693 2.295 1.00 74.56 84 GLY A O 1
ATOM 603 N N . LEU A 1 85 ? -23.532 -8.835 2.841 1.00 85.81 85 LEU A N 1
ATOM 604 C CA . LEU A 1 85 ? -23.151 -9.299 4.166 1.00 85.81 85 LEU A CA 1
ATOM 605 C C . LEU A 1 85 ? -24.419 -9.439 5.004 1.00 85.81 85 LEU A C 1
ATOM 607 O O . LEU A 1 85 ? -25.269 -8.545 5.040 1.00 85.81 85 LEU A O 1
ATOM 611 N N . THR A 1 86 ? -24.535 -10.578 5.657 1.00 86.75 86 THR A N 1
ATOM 612 C CA . THR A 1 86 ? -25.638 -10.953 6.529 1.00 86.75 86 THR A CA 1
ATOM 613 C C . THR A 1 86 ? -25.165 -10.982 7.974 1.00 86.75 86 THR A C 1
ATOM 615 O O . THR A 1 86 ? -23.971 -10.969 8.260 1.00 86.75 86 THR A O 1
ATOM 618 N N . THR A 1 87 ? -26.104 -11.069 8.909 1.00 88.38 87 THR A N 1
ATOM 619 C CA . THR A 1 87 ? -25.806 -11.206 10.342 1.00 88.38 87 THR A CA 1
ATOM 620 C C . THR A 1 87 ? -24.992 -12.459 10.681 1.00 88.38 87 THR A C 1
ATOM 622 O O . THR A 1 87 ? -24.387 -12.511 11.747 1.00 88.38 87 THR A O 1
ATOM 625 N N . ASP A 1 88 ? -24.978 -13.452 9.788 1.00 89.50 88 ASP A N 1
ATOM 626 C CA . ASP A 1 88 ? -24.277 -14.726 9.973 1.00 89.50 88 ASP A CA 1
ATOM 627 C C . ASP A 1 88 ? -22.811 -14.675 9.500 1.00 89.50 88 ASP A C 1
ATOM 629 O O . ASP A 1 88 ? -22.049 -15.616 9.736 1.00 89.50 88 ASP A O 1
ATOM 633 N N . ASP A 1 89 ? -22.400 -13.583 8.848 1.00 89.44 89 ASP A N 1
ATOM 634 C CA . ASP A 1 89 ? -21.034 -13.389 8.370 1.00 89.44 89 ASP A CA 1
ATOM 635 C C . ASP A 1 89 ? -20.106 -12.851 9.470 1.00 89.44 89 ASP A C 1
ATOM 637 O O . ASP A 1 89 ? -20.530 -12.168 10.404 1.00 89.44 89 ASP A O 1
ATOM 641 N N . LEU A 1 90 ? -18.807 -13.136 9.338 1.00 89.69 90 LEU A N 1
ATOM 642 C CA . LEU A 1 90 ? -17.751 -12.646 10.226 1.00 89.69 90 LEU A CA 1
ATOM 643 C C . LEU A 1 90 ? -16.637 -11.984 9.406 1.00 89.69 90 LEU A C 1
ATOM 645 O O . LEU A 1 90 ? -15.973 -12.651 8.610 1.00 89.69 90 LEU A O 1
ATOM 649 N N . LEU A 1 91 ? -16.386 -10.693 9.632 1.00 90.50 91 LEU A N 1
ATOM 650 C CA . LEU A 1 91 ? -15.274 -9.971 9.013 1.00 90.50 91 LEU A CA 1
ATOM 651 C C . LEU A 1 91 ? -14.026 -10.011 9.887 1.00 90.50 91 LEU A C 1
ATOM 653 O O . LEU A 1 91 ? -14.020 -9.501 11.004 1.00 90.50 91 LEU A O 1
ATOM 657 N N . LEU A 1 92 ? -12.936 -10.543 9.336 1.00 91.56 92 LEU A N 1
ATOM 658 C CA . LEU A 1 92 ? -11.602 -10.370 9.900 1.00 91.56 92 LEU A CA 1
ATOM 659 C C . LEU A 1 92 ? -11.050 -8.999 9.494 1.00 91.56 92 LEU A C 1
ATOM 661 O O . LEU A 1 92 ? -10.836 -8.736 8.311 1.00 91.56 92 LEU A O 1
ATOM 665 N N . VAL A 1 93 ? -10.774 -8.154 10.480 1.00 90.06 93 VAL A N 1
ATOM 666 C CA . VAL A 1 93 ? -10.187 -6.827 10.295 1.00 90.06 93 VAL A CA 1
ATOM 667 C C . VAL A 1 93 ? -8.773 -6.840 10.857 1.00 90.06 93 VAL A C 1
ATOM 669 O O . VAL A 1 93 ? -8.566 -7.014 12.054 1.00 90.06 93 VAL A O 1
ATOM 672 N N . THR A 1 94 ? -7.778 -6.658 9.998 1.00 89.44 94 THR A N 1
ATOM 673 C CA . THR A 1 94 ? -6.372 -6.573 10.411 1.00 89.44 94 THR A CA 1
ATOM 674 C C . THR A 1 94 ? -5.98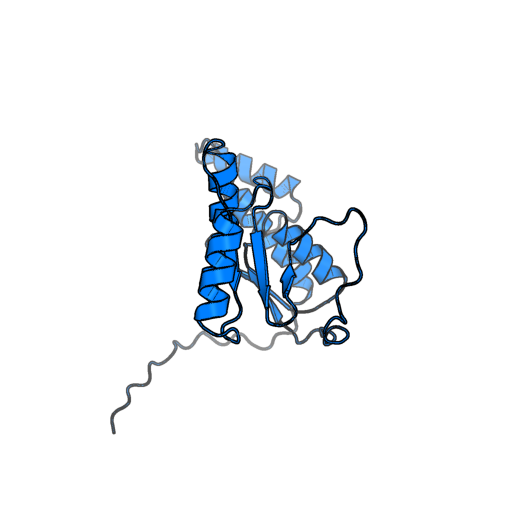0 -5.133 10.725 1.00 89.44 94 THR A C 1
ATOM 676 O O . THR A 1 94 ? -6.453 -4.216 10.058 1.00 89.44 94 THR A O 1
ATOM 679 N N . GLY A 1 95 ? -5.047 -4.936 11.657 1.00 83.06 95 GLY A N 1
ATOM 680 C CA . GLY A 1 95 ? -4.556 -3.605 12.039 1.00 83.06 95 GLY A CA 1
ATOM 681 C C . GLY A 1 95 ? -5.065 -3.118 13.397 1.00 83.06 95 GLY A C 1
ATOM 682 O O . GLY A 1 95 ? -4.969 -1.926 13.678 1.00 83.06 95 GLY A O 1
ATOM 683 N N . GLY A 1 96 ? -5.576 -4.031 14.231 1.00 77.38 96 GLY A N 1
ATOM 684 C CA . GLY A 1 96 ? -6.025 -3.762 15.598 1.00 77.38 96 GLY A CA 1
ATOM 685 C C . GLY A 1 96 ? -7.319 -2.951 15.700 1.00 77.38 96 GLY A C 1
ATOM 686 O O . GLY A 1 96 ? -7.961 -2.634 14.700 1.00 77.38 96 GLY A O 1
ATOM 687 N N . GLY A 1 97 ? -7.698 -2.614 16.934 1.00 75.19 97 GLY A N 1
ATOM 688 C CA . GLY A 1 97 ? -8.909 -1.852 17.259 1.00 75.19 97 GLY A CA 1
ATOM 689 C C . GLY A 1 97 ? -8.676 -0.352 17.424 1.00 75.19 97 GLY A C 1
ATOM 690 O O . GLY A 1 97 ? -9.363 0.287 18.211 1.00 75.19 97 GLY A O 1
ATOM 691 N N . ARG A 1 98 ? -7.693 0.230 16.719 1.00 74.56 98 ARG A N 1
ATOM 692 C CA . ARG A 1 98 ? -7.295 1.643 16.882 1.00 74.56 98 ARG A CA 1
ATOM 693 C C . ARG A 1 98 ? -7.262 2.417 15.570 1.00 74.56 98 ARG A C 1
ATOM 695 O O . ARG A 1 98 ? -7.174 1.847 14.483 1.00 74.56 98 ARG A O 1
ATOM 702 N N . GLY A 1 99 ? -7.270 3.744 15.697 1.00 84.44 99 GLY A N 1
ATOM 703 C CA . GLY A 1 99 ? -7.045 4.680 14.598 1.00 84.44 99 GLY A CA 1
ATOM 704 C C . GLY A 1 99 ? -8.052 4.517 13.460 1.00 84.44 99 GLY A C 1
ATOM 705 O O . GLY A 1 99 ? -9.246 4.331 13.686 1.00 84.44 99 GLY A O 1
ATOM 706 N N . ILE A 1 100 ? -7.553 4.578 12.223 1.00 87.69 100 ILE A N 1
ATOM 707 C CA . ILE A 1 100 ? -8.384 4.483 11.014 1.00 87.69 100 ILE A CA 1
ATOM 708 C C . ILE A 1 100 ? -9.108 3.130 10.948 1.00 87.69 100 ILE A C 1
ATOM 710 O O . ILE A 1 100 ? -10.256 3.083 10.520 1.00 87.69 100 ILE A O 1
ATOM 714 N N . THR A 1 101 ? -8.483 2.043 11.414 1.00 89.44 101 THR A N 1
ATOM 715 C CA . THR A 1 101 ? -9.090 0.703 11.415 1.00 89.44 101 THR A CA 1
ATOM 716 C C . THR A 1 101 ? -10.354 0.659 12.271 1.00 89.44 101 THR A C 1
ATOM 718 O O . THR A 1 101 ? -11.390 0.197 11.796 1.00 89.44 101 THR A O 1
ATOM 721 N N . ALA A 1 102 ? -10.291 1.196 13.494 1.00 84.00 102 ALA A N 1
ATOM 722 C CA . ALA A 1 102 ? -11.445 1.288 14.390 1.00 84.00 102 ALA A CA 1
ATOM 723 C C . ALA A 1 102 ? -12.567 2.131 13.778 1.00 84.00 102 ALA A C 1
ATOM 725 O O . ALA A 1 102 ? -13.716 1.700 13.732 1.00 84.00 102 ALA A O 1
ATOM 726 N N . TRP A 1 103 ? -12.211 3.299 13.235 1.00 86.19 103 TRP A N 1
ATOM 727 C CA . TRP A 1 103 ? -13.164 4.205 12.599 1.00 86.19 103 TRP A CA 1
ATOM 728 C C . TRP A 1 103 ? -13.880 3.552 11.407 1.00 86.19 103 TRP A C 1
ATOM 730 O O . TRP A 1 103 ? -15.100 3.640 11.274 1.00 86.19 103 TRP A O 1
ATOM 740 N N . CYS A 1 104 ? -13.137 2.831 10.564 1.00 90.25 104 CYS A N 1
ATOM 741 C CA . CYS A 1 104 ? -13.705 2.071 9.454 1.00 90.25 104 CYS A CA 1
ATOM 742 C C . CYS A 1 104 ? -14.603 0.923 9.935 1.00 90.25 104 CYS A C 1
ATOM 744 O O . CYS A 1 104 ? -15.675 0.720 9.367 1.00 90.25 104 CYS A O 1
ATOM 746 N N . ALA A 1 105 ? -14.189 0.173 10.960 1.00 88.81 105 ALA A N 1
ATOM 747 C CA . ALA A 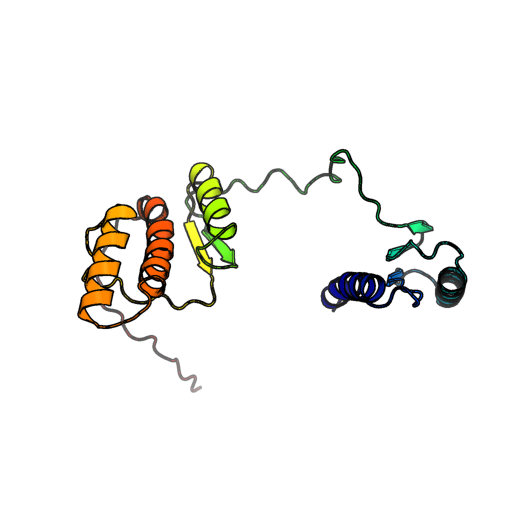1 105 ? -14.976 -0.931 11.508 1.00 88.81 105 ALA A CA 1
ATOM 748 C C . ALA A 1 105 ? -16.301 -0.440 12.113 1.00 88.81 105 ALA A C 1
ATOM 750 O O . ALA A 1 105 ? -17.344 -1.036 11.854 1.00 88.81 105 ALA A O 1
ATOM 751 N N . GLU A 1 106 ? -16.283 0.683 12.834 1.00 86.62 106 GLU A N 1
ATOM 752 C CA . GLU A 1 106 ? -17.484 1.325 13.374 1.00 86.62 106 GLU A CA 1
ATOM 753 C C . GLU A 1 106 ? -18.424 1.808 12.258 1.00 86.62 106 GLU A C 1
ATOM 755 O O . GLU A 1 106 ? -19.632 1.569 12.290 1.00 86.62 106 GLU A O 1
ATOM 760 N N . ALA A 1 107 ? -17.886 2.471 11.231 1.00 89.38 107 ALA A N 1
ATOM 761 C CA . ALA A 1 107 ? -18.686 2.917 10.094 1.00 89.38 107 ALA A CA 1
ATOM 762 C C . ALA A 1 107 ? -19.319 1.733 9.338 1.00 89.38 107 ALA A C 1
ATOM 764 O O . ALA A 1 107 ? -20.480 1.800 8.919 1.00 89.38 107 ALA A O 1
ATOM 765 N N . LEU A 1 108 ? -18.576 0.631 9.190 1.00 88.94 108 LEU A N 1
ATOM 766 C CA . LEU A 1 108 ? -19.073 -0.591 8.565 1.00 88.94 108 LEU A CA 1
ATOM 767 C C . LEU A 1 108 ? -20.151 -1.266 9.416 1.00 88.94 108 LEU A C 1
ATOM 769 O O . LEU A 1 108 ? -21.183 -1.629 8.858 1.00 88.94 108 LEU A O 1
ATOM 773 N N . SER A 1 109 ? -19.973 -1.381 10.734 1.00 87.62 109 SER A N 1
ATOM 774 C CA . SER A 1 109 ? -20.931 -2.076 11.607 1.00 87.62 109 SER A CA 1
ATOM 775 C C . SER A 1 109 ? -22.292 -1.381 11.669 1.00 87.62 109 SER A C 1
ATOM 777 O O . SER A 1 109 ? -23.327 -2.040 11.757 1.00 87.62 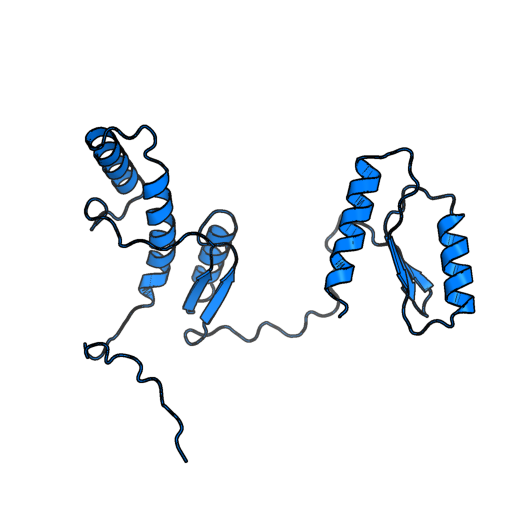109 SER A O 1
ATOM 779 N N . ARG A 1 110 ? -22.319 -0.050 11.510 1.00 87.06 110 ARG A N 1
ATOM 780 C CA . ARG A 1 110 ? -23.561 0.736 11.388 1.00 87.06 110 ARG A CA 1
ATOM 781 C C . ARG A 1 110 ? -24.382 0.392 10.143 1.00 87.06 110 ARG A C 1
ATOM 783 O O . ARG A 1 110 ? -25.589 0.616 10.134 1.00 87.06 110 ARG A O 1
ATOM 790 N N . THR A 1 111 ? -23.737 -0.098 9.086 1.00 88.06 111 THR A N 1
ATOM 791 C CA . THR A 1 111 ? -24.384 -0.414 7.799 1.00 88.06 111 THR A CA 1
ATOM 792 C C . THR A 1 111 ? -24.520 -1.915 7.549 1.00 88.06 111 THR A C 1
ATOM 794 O O . THR A 1 111 ? -25.420 -2.323 6.819 1.00 88.06 111 THR A O 1
ATOM 797 N N . HIS A 1 112 ? -23.678 -2.735 8.182 1.00 88.12 112 HIS A N 1
ATOM 798 C CA . HIS A 1 112 ? -23.630 -4.186 8.031 1.00 88.12 112 HIS A CA 1
ATOM 799 C C . HIS A 1 112 ? -23.591 -4.843 9.422 1.00 88.12 112 HIS A C 1
ATOM 801 O O . HIS A 1 112 ? -22.516 -4.987 10.004 1.00 88.12 112 HIS A O 1
ATOM 807 N N . PRO A 1 113 ? -24.743 -5.256 9.980 1.00 82.94 113 PRO A N 1
ATOM 808 C CA . PRO A 1 113 ? -24.842 -5.790 11.340 1.00 82.94 113 PRO A CA 1
ATOM 809 C C . PRO A 1 113 ? -24.390 -7.259 11.409 1.00 82.94 113 PRO A C 1
ATOM 811 O O . PRO A 1 113 ? -25.163 -8.155 11.726 1.00 82.94 113 PRO A O 1
ATOM 814 N N . CYS A 1 114 ? -23.138 -7.511 11.063 1.00 89.38 114 CYS A N 1
ATOM 815 C CA . CYS A 1 114 ? -22.498 -8.823 11.039 1.00 89.38 114 CYS A CA 1
ATOM 816 C C . CYS A 1 114 ? -21.438 -8.924 12.144 1.00 89.38 114 CYS A C 1
ATOM 818 O O . CYS A 1 114 ? -21.223 -7.977 12.904 1.00 89.38 114 CYS A O 1
ATOM 820 N N . GLY A 1 115 ? -20.799 -10.082 12.284 1.00 87.25 115 GLY A N 1
ATOM 821 C CA . GLY A 1 115 ? -19.701 -10.259 13.226 1.00 87.25 115 GLY A CA 1
ATOM 822 C C . GLY A 1 115 ? -18.426 -9.553 12.758 1.00 87.25 115 GLY A C 1
ATOM 823 O O . GLY A 1 115 ? -18.117 -9.529 11.567 1.00 87.25 115 GLY A O 1
ATOM 824 N N . TYR A 1 116 ? -17.626 -9.060 13.704 1.00 89.88 116 TYR A N 1
ATOM 825 C CA . TYR A 1 116 ? -16.309 -8.472 13.444 1.00 89.88 116 TYR A CA 1
ATOM 826 C C . TYR A 1 116 ? -15.263 -9.104 14.366 1.00 89.88 116 TYR A C 1
ATOM 828 O O . TYR A 1 116 ? -15.490 -9.251 15.565 1.00 89.88 116 TYR A O 1
ATOM 836 N N . LEU A 1 117 ? -14.115 -9.474 13.801 1.00 89.19 117 LEU A N 1
ATOM 837 C CA . LEU A 1 117 ? -12.943 -9.975 14.512 1.00 89.19 117 LEU A CA 1
ATOM 838 C C . LEU A 1 117 ? -11.769 -9.032 14.243 1.00 89.19 117 LEU A C 1
ATOM 840 O O . LEU A 1 117 ? -11.247 -8.996 13.129 1.00 89.19 117 LEU A O 1
ATOM 844 N N . LEU A 1 118 ? -11.355 -8.279 15.260 1.00 88.56 118 LEU A N 1
ATOM 845 C CA . LEU A 1 118 ? -10.228 -7.353 15.173 1.00 88.56 118 LEU A CA 1
ATOM 846 C C . LEU A 1 118 ? -8.927 -8.095 15.496 1.00 88.56 118 LEU A C 1
ATOM 848 O O . LEU A 1 118 ? -8.781 -8.682 16.563 1.00 88.56 118 LEU A O 1
ATOM 852 N N . LEU A 1 119 ? -7.975 -8.072 14.567 1.00 87.00 119 LEU A N 1
ATOM 853 C CA . LEU A 1 119 ? -6.663 -8.690 14.720 1.00 87.00 119 LEU A CA 1
ATOM 854 C C . LEU A 1 119 ? -5.583 -7.609 14.764 1.00 87.00 119 LEU A C 1
ATOM 856 O O . LEU A 1 119 ? -5.312 -6.929 13.767 1.00 87.00 119 LEU A O 1
ATOM 860 N N . GLY A 1 120 ? -4.949 -7.474 15.925 1.00 85.38 120 GLY A N 1
ATOM 861 C CA . GLY A 1 120 ? -3.824 -6.578 16.172 1.00 85.38 120 GLY A CA 1
ATOM 862 C C . GLY A 1 120 ? -2.688 -7.287 16.915 1.00 85.38 120 GLY A C 1
ATOM 863 O O . GLY A 1 120 ? -2.886 -8.382 17.435 1.00 85.38 120 GLY A O 1
ATOM 864 N N . PRO A 1 121 ? -1.486 -6.688 16.942 1.00 80.38 121 PRO A N 1
ATOM 865 C CA . PRO A 1 121 ? -0.344 -7.241 17.670 1.00 80.38 121 PRO A CA 1
ATOM 866 C C . PRO A 1 121 ? -0.469 -7.075 19.192 1.00 80.38 121 PRO A C 1
ATOM 868 O O . PRO A 1 121 ? 0.231 -7.757 19.935 1.00 80.38 121 PRO A O 1
ATOM 871 N N . THR A 1 122 ? -1.327 -6.160 19.648 1.00 77.31 122 THR A N 1
ATOM 872 C CA . THR A 1 122 ? -1.569 -5.895 21.066 1.00 77.31 122 THR A CA 1
ATOM 873 C C . THR A 1 122 ? -2.331 -7.068 21.688 1.00 77.31 122 THR A C 1
ATOM 875 O O . THR A 1 122 ? -3.387 -7.433 21.164 1.00 77.31 122 THR A O 1
ATOM 878 N N . PRO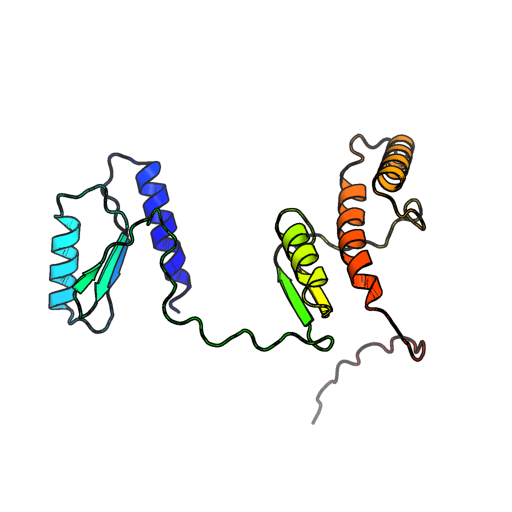 A 1 123 ? -1.815 -7.688 22.765 1.00 70.81 123 PRO A N 1
ATOM 879 C CA . PRO A 1 123 ? -2.559 -8.707 23.489 1.00 70.81 123 PRO A CA 1
ATOM 880 C C . PRO A 1 123 ? -3.787 -8.081 24.154 1.00 70.81 123 PRO A C 1
ATOM 882 O O . PRO A 1 123 ? -3.740 -6.949 24.628 1.00 70.81 123 PRO A O 1
ATOM 885 N N . LEU A 1 124 ? -4.883 -8.835 24.186 1.00 70.62 124 LEU A N 1
ATOM 886 C CA . LEU A 1 124 ? -6.045 -8.475 24.986 1.00 70.62 124 LEU A CA 1
ATOM 887 C C . LEU A 1 124 ? -5.817 -8.985 26.407 1.00 70.62 124 LEU A C 1
ATOM 889 O O . LEU A 1 124 ? -5.749 -10.199 26.620 1.00 70.62 124 LEU A O 1
ATOM 893 N N . ASP A 1 125 ? -5.701 -8.059 27.349 1.00 70.75 125 ASP A N 1
ATOM 894 C CA . ASP A 1 125 ? -5.691 -8.369 28.774 1.00 70.75 125 ASP A CA 1
ATOM 895 C C . ASP A 1 125 ? -7.126 -8.420 29.322 1.00 70.75 125 ASP A C 1
ATOM 897 O O . ASP A 1 125 ? -8.077 -7.935 28.699 1.00 70.75 125 ASP A O 1
ATOM 901 N N . GLU A 1 126 ? -7.300 -9.053 30.486 1.00 74.31 126 GLU A N 1
ATOM 902 C CA . GLU A 1 126 ? -8.583 -8.996 31.188 1.00 74.31 126 GLU A CA 1
ATOM 903 C C . GLU A 1 126 ? -8.926 -7.541 31.522 1.00 74.31 126 GLU A C 1
ATOM 905 O O . GLU A 1 126 ? -8.055 -6.758 31.906 1.00 74.31 126 GLU A O 1
ATOM 910 N N . GLU A 1 127 ? -10.206 -7.192 31.380 1.00 73.88 127 GLU A N 1
ATOM 911 C CA . GLU A 1 127 ? -10.696 -5.868 31.754 1.00 73.88 127 GLU A CA 1
ATOM 912 C C . GLU A 1 127 ? -10.334 -5.594 33.226 1.00 73.88 127 GLU A C 1
ATOM 914 O O . GLU A 1 127 ? -10.701 -6.381 34.110 1.00 73.88 127 GLU A O 1
ATOM 919 N N . PRO A 1 128 ? -9.587 -4.517 33.517 1.00 77.88 128 PRO A N 1
ATOM 920 C CA . PRO A 1 128 ? -9.133 -4.257 34.867 1.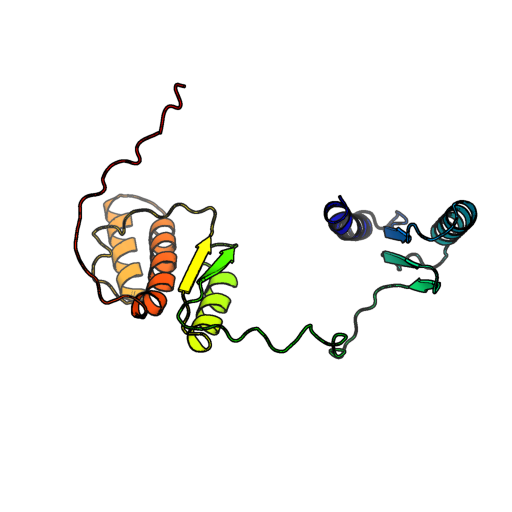00 77.88 128 PRO A CA 1
ATOM 921 C C . PRO A 1 128 ? -10.308 -3.866 35.767 1.00 77.88 128 PRO A C 1
ATOM 923 O O . PRO A 1 128 ? -11.252 -3.196 35.355 1.00 77.88 128 PRO A O 1
ATOM 926 N N . SER A 1 129 ? -10.232 -4.232 37.047 1.00 83.56 129 SER A N 1
ATOM 927 C CA . SER A 1 129 ? -11.345 -4.053 37.989 1.00 83.56 129 SER A CA 1
ATOM 928 C C . SER A 1 129 ? -11.788 -2.601 38.183 1.00 83.56 129 SER 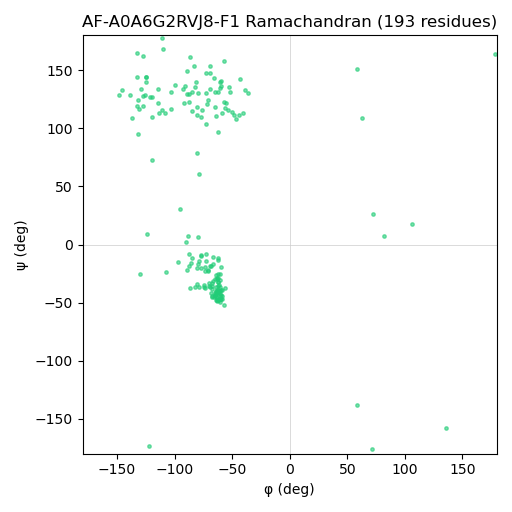A C 1
ATOM 930 O O . SER A 1 129 ? -12.929 -2.373 38.569 1.00 83.56 129 SER A O 1
ATOM 932 N N . TRP A 1 130 ? -10.901 -1.629 37.950 1.00 81.75 130 TRP A N 1
ATOM 933 C CA . TRP A 1 130 ? -11.221 -0.201 38.045 1.00 81.75 130 TRP A CA 1
ATOM 934 C C . TRP A 1 130 ? -12.081 0.295 36.874 1.00 81.75 130 TRP A C 1
ATOM 936 O O . TRP A 1 130 ? -12.765 1.303 37.017 1.00 81.75 130 TRP A O 1
ATOM 946 N N . ALA A 1 131 ? -12.057 -0.404 35.734 1.00 80.38 131 ALA A N 1
ATOM 947 C CA . ALA A 1 131 ? -12.839 -0.063 34.548 1.00 80.38 131 ALA A CA 1
ATOM 948 C C . ALA A 1 131 ? -14.241 -0.686 34.563 1.00 80.38 131 ALA A C 1
ATOM 950 O O . ALA A 1 131 ? -15.139 -0.214 33.868 1.00 80.38 131 ALA A O 1
ATOM 951 N N . ALA A 1 132 ? -14.440 -1.711 35.395 1.00 82.12 132 ALA A N 1
ATOM 952 C CA . ALA A 1 132 ? -15.670 -2.480 35.437 1.00 82.12 132 ALA A CA 1
ATOM 953 C C . ALA A 1 132 ? -16.902 -1.591 35.684 1.00 82.12 132 ALA A C 1
ATOM 955 O O . ALA A 1 132 ? -17.071 -1.000 36.753 1.00 82.12 132 ALA A O 1
ATOM 956 N N . GLY A 1 133 ? -17.809 -1.565 34.705 1.00 79.62 133 GLY A N 1
ATOM 957 C CA . GLY A 1 133 ? -19.076 -0.833 34.791 1.00 79.62 133 GLY A CA 1
ATOM 958 C C . GLY A 1 133 ? -18.984 0.662 34.477 1.00 79.62 133 GLY A C 1
ATOM 959 O O . GLY A 1 133 ? -19.983 1.359 34.651 1.00 79.62 133 GLY A O 1
ATOM 960 N N . LEU A 1 134 ? -17.830 1.148 34.013 1.00 82.44 134 LEU A N 1
ATOM 961 C CA . LEU A 1 134 ? -17.685 2.478 33.426 1.00 82.44 134 LEU A CA 1
ATOM 962 C C . LEU A 1 134 ? -17.942 2.385 31.916 1.00 82.44 134 LEU A C 1
ATOM 964 O O . LEU A 1 134 ? -17.373 1.536 31.241 1.00 82.44 134 LEU A O 1
ATOM 968 N N . ASP A 1 135 ? -18.811 3.247 31.395 1.00 76.50 135 ASP A N 1
ATOM 969 C CA . ASP A 1 135 ? -19.319 3.200 30.014 1.00 76.50 135 ASP A CA 1
ATOM 970 C C . ASP A 1 135 ? -19.075 4.499 29.231 1.00 76.50 135 ASP A C 1
ATOM 972 O O . ASP A 1 135 ? -19.610 4.702 28.138 1.00 76.50 135 ASP A O 1
ATOM 976 N N . THR A 1 136 ? -18.292 5.408 29.811 1.00 73.69 136 THR A N 1
ATOM 977 C CA . THR A 1 136 ? -17.903 6.664 29.174 1.00 73.69 136 THR A CA 1
ATOM 978 C C . THR A 1 136 ? -16.394 6.795 29.163 1.00 73.69 136 THR A C 1
ATOM 980 O O . THR A 1 136 ? -15.712 6.514 30.154 1.00 73.69 136 THR A O 1
ATOM 983 N N . VAL A 1 137 ? -15.876 7.300 28.044 1.00 72.75 137 VAL A N 1
ATOM 984 C CA . VAL A 1 137 ? -14.448 7.571 27.857 1.00 72.75 137 VAL A CA 1
ATOM 985 C C . VAL A 1 137 ? -13.929 8.504 28.950 1.00 72.75 137 VAL A C 1
ATOM 987 O O . VAL A 1 137 ? -12.812 8.334 29.431 1.00 72.75 137 VAL A O 1
ATOM 990 N N . GLU A 1 138 ? -14.730 9.478 29.377 1.00 77.69 138 GLU A N 1
ATOM 991 C CA . GLU A 1 138 ? -14.383 10.406 30.449 1.00 77.69 138 GLU A CA 1
ATOM 992 C C . GLU A 1 138 ? -14.242 9.700 31.804 1.00 77.69 138 GLU A C 1
ATOM 994 O O . GLU A 1 138 ? -13.264 9.945 32.512 1.00 77.69 138 GLU A O 1
ATOM 999 N N . ALA A 1 139 ? -15.176 8.810 32.161 1.00 79.00 139 ALA A N 1
ATOM 1000 C CA . ALA A 1 139 ? -15.110 8.067 33.420 1.00 79.00 139 ALA A CA 1
ATOM 1001 C C . ALA A 1 139 ? -13.948 7.067 33.430 1.00 79.00 139 ALA A C 1
ATOM 1003 O O . ALA A 1 139 ? -13.222 6.983 34.421 1.00 79.00 139 ALA A O 1
ATOM 1004 N N . LEU A 1 140 ? -13.726 6.367 32.314 1.00 79.62 140 LEU A N 1
ATOM 1005 C CA . LEU A 1 140 ? -12.590 5.462 32.145 1.00 79.62 140 LEU A CA 1
ATOM 1006 C C . LEU A 1 140 ? -11.258 6.212 32.269 1.00 79.62 140 LEU A C 1
ATOM 1008 O O . LEU A 1 140 ? -10.370 5.761 32.988 1.00 79.62 140 LEU A O 1
ATOM 1012 N N . ARG A 1 141 ? -11.131 7.387 31.634 1.00 78.75 141 ARG A N 1
ATOM 1013 C CA . ARG A 1 141 ? -9.952 8.266 31.763 1.00 78.75 141 ARG A CA 1
ATOM 1014 C C . ARG A 1 141 ? -9.680 8.654 33.204 1.00 78.75 141 ARG A C 1
ATOM 1016 O O . ARG A 1 141 ? -8.575 8.421 33.685 1.00 78.75 141 ARG A O 1
ATOM 1023 N N . ALA A 1 142 ? -10.690 9.171 33.897 1.00 83.19 142 ALA A N 1
ATOM 1024 C CA . ALA A 1 142 ? -10.550 9.589 35.287 1.00 83.19 142 ALA A CA 1
ATOM 1025 C C . ALA A 1 142 ? -10.115 8.429 36.204 1.00 83.19 142 ALA A C 1
ATOM 1027 O O . ALA A 1 142 ? -9.196 8.589 37.007 1.00 83.19 142 ALA A O 1
ATOM 1028 N N . ALA A 1 143 ? -10.723 7.248 36.052 1.00 83.44 143 ALA A N 1
ATOM 1029 C CA . ALA A 1 143 ? -10.389 6.066 36.847 1.00 83.44 143 ALA A CA 1
ATOM 1030 C C . ALA A 1 143 ? -8.982 5.518 36.543 1.00 83.44 143 ALA A C 1
ATOM 1032 O O . ALA A 1 143 ? -8.267 5.079 37.449 1.00 83.44 143 ALA A O 1
ATOM 1033 N N . CYS A 1 144 ? -8.549 5.587 35.282 1.00 80.81 144 CYS A N 1
ATOM 1034 C CA . CYS A 1 144 ? -7.200 5.195 34.896 1.00 80.81 144 CYS A CA 1
ATOM 1035 C C . CYS A 1 144 ? -6.138 6.135 35.475 1.00 80.81 144 CYS A C 1
ATOM 1037 O O . CYS A 1 144 ? -5.125 5.675 35.998 1.00 80.81 144 CYS A O 1
ATOM 1039 N N . GLU A 1 145 ? -6.367 7.448 35.399 1.00 83.06 145 GLU A N 1
ATOM 1040 C CA . GLU A 1 145 ? -5.473 8.459 35.973 1.00 83.06 145 GLU A CA 1
ATOM 1041 C C . GLU A 1 145 ? -5.352 8.300 37.492 1.00 83.06 145 GLU A C 1
ATOM 1043 O O . GLU A 1 145 ? -4.260 8.410 38.052 1.00 83.06 145 GLU A O 1
ATOM 1048 N N . GLU A 1 146 ? -6.463 7.994 38.164 1.00 83.38 146 GLU A N 1
ATOM 1049 C CA . GLU A 1 146 ? -6.477 7.706 39.594 1.00 83.38 146 GLU A CA 1
ATOM 1050 C C . GLU A 1 146 ? -5.656 6.467 39.950 1.00 83.38 146 GLU A C 1
ATOM 1052 O O . GLU A 1 146 ? -4.796 6.534 40.831 1.00 83.38 146 GLU A O 1
ATOM 1057 N N . THR A 1 147 ? -5.851 5.379 39.209 1.00 81.00 147 THR A N 1
ATOM 1058 C CA . THR A 1 147 ? -5.134 4.118 39.427 1.00 81.00 147 THR A CA 1
ATOM 1059 C C . THR A 1 147 ? -3.630 4.267 39.156 1.00 81.00 147 THR A C 1
ATOM 1061 O O . THR A 1 147 ? -2.812 3.791 39.942 1.00 81.00 147 THR A O 1
ATOM 1064 N N . ALA A 1 148 ? -3.240 4.978 38.092 1.00 79.62 148 ALA A N 1
ATOM 1065 C CA . ALA A 1 148 ? -1.833 5.231 37.760 1.00 79.62 148 ALA A CA 1
ATOM 1066 C C . ALA A 1 148 ? -1.131 6.079 38.835 1.00 79.62 148 ALA A C 1
ATOM 1068 O O . ALA A 1 148 ? -0.007 5.782 39.247 1.00 79.62 148 ALA A O 1
ATOM 1069 N N . ARG A 1 149 ? -1.829 7.095 39.358 1.00 80.56 149 ARG A N 1
ATOM 1070 C CA . ARG A 1 149 ? -1.351 7.933 40.465 1.00 80.56 149 ARG A CA 1
ATOM 1071 C C . ARG A 1 149 ? -1.157 7.133 41.755 1.00 80.56 149 ARG A C 1
ATOM 1073 O O . ARG A 1 149 ? -0.201 7.392 42.480 1.00 80.56 149 ARG A O 1
ATOM 1080 N N . GLU A 1 150 ? -2.044 6.187 42.058 1.00 79.81 150 GLU A N 1
ATOM 1081 C CA . GLU A 1 150 ? -1.912 5.299 43.224 1.00 79.81 150 GLU A CA 1
ATOM 1082 C C . GLU A 1 150 ? -0.770 4.284 43.073 1.00 79.81 150 GLU A C 1
ATOM 1084 O O . GLU A 1 150 ? -0.102 3.963 44.056 1.00 79.81 150 GLU A O 1
ATOM 1089 N N . ALA A 1 151 ? -0.507 3.824 41.847 1.00 76.00 151 ALA A N 1
ATOM 1090 C CA . ALA A 1 151 ? 0.588 2.910 41.524 1.00 76.00 151 ALA A CA 1
ATOM 1091 C C . ALA A 1 151 ? 1.965 3.598 41.421 1.00 76.00 151 ALA A C 1
ATOM 1093 O O . ALA A 1 151 ? 2.992 2.919 41.439 1.00 76.00 151 ALA A O 1
ATOM 1094 N N . GLY A 1 152 ? 2.003 4.934 41.338 1.00 70.88 152 GLY A N 1
ATOM 1095 C CA . GLY A 1 152 ? 3.236 5.699 41.133 1.00 70.88 152 GLY A CA 1
ATOM 1096 C C . GLY A 1 152 ? 3.802 5.579 39.713 1.00 70.88 152 GLY A C 1
ATOM 1097 O O . GLY A 1 152 ? 5.013 5.701 39.533 1.00 70.88 152 GLY A O 1
ATOM 1098 N N . GLU A 1 153 ? 2.948 5.314 38.720 1.00 64.56 153 GLU A N 1
ATOM 1099 C CA . GLU A 1 153 ? 3.322 5.216 37.305 1.00 64.56 153 GLU A CA 1
ATOM 1100 C C . GLU A 1 153 ? 3.154 6.568 36.590 1.00 64.56 153 GLU A C 1
ATOM 1102 O O . GLU A 1 153 ? 2.127 7.233 36.716 1.00 64.56 153 GLU A O 1
ATOM 1107 N N . ASP A 1 154 ? 4.160 6.966 35.803 1.00 54.56 154 ASP A N 1
ATOM 1108 C CA . ASP A 1 154 ? 4.220 8.282 35.139 1.00 54.56 154 ASP A CA 1
ATOM 1109 C C . ASP A 1 154 ? 3.318 8.409 33.890 1.00 54.56 154 ASP A C 1
ATOM 1111 O O . ASP A 1 154 ? 3.169 9.509 33.357 1.00 54.56 154 ASP A O 1
ATOM 1115 N N . SER A 1 155 ? 2.717 7.320 33.385 1.00 53.06 155 SER A N 1
ATOM 1116 C CA . SER A 1 155 ? 1.885 7.371 32.172 1.00 53.06 155 SER A CA 1
ATOM 1117 C C . SER A 1 155 ? 0.587 6.559 32.291 1.00 53.06 155 SER A C 1
ATOM 1119 O O . SER A 1 155 ? 0.621 5.331 32.217 1.00 53.06 155 SER A O 1
ATOM 1121 N N . PRO A 1 156 ? -0.578 7.226 32.391 1.00 54.69 156 PRO A N 1
ATOM 1122 C CA . PRO A 1 156 ? -1.890 6.579 32.432 1.00 54.69 156 PRO A CA 1
ATOM 1123 C C . PRO A 1 156 ? -2.408 6.147 31.045 1.00 54.69 156 PRO A C 1
ATOM 1125 O O . PRO A 1 156 ? -3.557 5.736 30.920 1.00 54.69 156 PRO A O 1
ATOM 1128 N N . GLU A 1 157 ? -1.618 6.259 29.970 1.00 51.75 157 GLU A N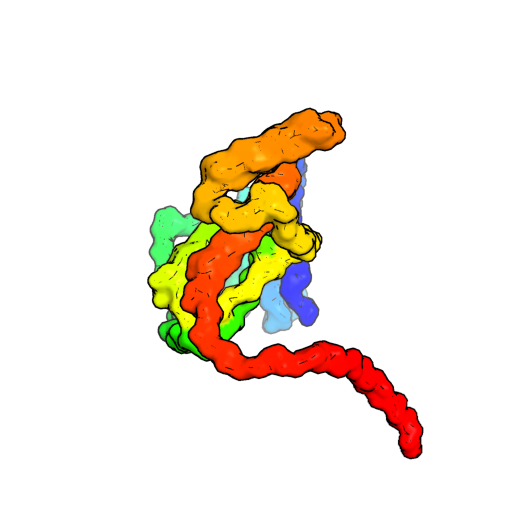 1
ATOM 1129 C CA . GLU A 1 157 ? -2.126 6.067 28.600 1.00 51.75 157 GLU A CA 1
ATOM 1130 C C . GLU A 1 157 ? -2.252 4.589 28.193 1.00 51.75 157 GLU A C 1
ATOM 1132 O O . GLU A 1 157 ? -3.186 4.223 27.477 1.00 51.75 157 GLU A O 1
ATOM 1137 N N . ALA A 1 158 ? -1.361 3.712 28.665 1.00 51.44 158 ALA A N 1
ATOM 1138 C CA . ALA A 1 158 ? -1.354 2.297 28.274 1.00 51.44 158 ALA A CA 1
ATOM 1139 C C . ALA A 1 158 ? -2.653 1.531 28.636 1.00 51.44 158 ALA A C 1
ATOM 1141 O O . ALA A 1 158 ? -3.162 0.802 27.777 1.00 51.44 158 ALA A O 1
ATOM 1142 N N . PRO A 1 159 ? -3.257 1.714 29.827 1.00 52.19 159 PRO A N 1
ATOM 1143 C CA . PRO A 1 159 ? -4.488 1.011 30.194 1.00 52.19 159 PRO A CA 1
ATOM 1144 C C . PRO A 1 159 ? -5.738 1.565 29.488 1.00 52.19 159 PRO A C 1
ATOM 1146 O O . PRO A 1 159 ? -6.611 0.797 29.087 1.00 52.19 159 PRO A O 1
ATOM 1149 N N . LEU A 1 160 ? -5.809 2.881 29.246 1.00 50.12 160 LEU A N 1
ATOM 1150 C CA . LEU A 1 160 ? -6.896 3.501 28.468 1.00 50.12 160 LEU A CA 1
ATOM 1151 C C . LEU A 1 160 ? -6.914 3.034 27.026 1.00 50.12 160 LEU A C 1
ATOM 1153 O O . LEU A 1 160 ? -7.970 2.842 26.421 1.00 50.12 160 LEU A O 1
ATOM 1157 N N . HIS A 1 161 ? -5.725 2.837 26.473 1.00 50.97 161 HIS A N 1
ATOM 1158 C CA . HIS A 1 161 ? -5.578 2.244 25.172 1.00 50.97 161 HIS A CA 1
ATOM 1159 C C . HIS A 1 161 ? -6.175 0.826 25.156 1.00 50.97 161 HIS A C 1
ATOM 1161 O O . HIS A 1 161 ? -6.958 0.534 24.251 1.00 50.97 161 HIS A O 1
ATOM 1167 N N . ALA A 1 162 ? -5.861 -0.057 26.102 1.00 49.12 162 ALA A N 1
ATOM 1168 C CA . ALA A 1 162 ? -6.430 -1.411 26.128 1.00 49.12 162 ALA A CA 1
ATOM 1169 C C . ALA A 1 162 ? -7.974 -1.410 26.215 1.00 49.12 162 ALA A C 1
ATOM 1171 O O . ALA A 1 162 ? -8.638 -2.151 25.495 1.00 49.12 162 ALA A O 1
ATOM 1172 N N . LEU A 1 163 ? -8.549 -0.499 27.003 1.00 49.47 163 LEU A N 1
ATOM 1173 C CA . LEU A 1 163 ? -10.000 -0.388 27.185 1.00 49.47 163 LEU A CA 1
ATOM 1174 C C . LEU A 1 163 ? -10.740 0.206 25.987 1.00 49.47 163 LEU A C 1
ATOM 1176 O O . LEU A 1 163 ? -11.806 -0.282 25.639 1.00 49.47 163 LEU A O 1
ATOM 1180 N N . ALA A 1 164 ? -10.175 1.196 25.293 1.00 48.84 164 ALA A N 1
ATOM 1181 C CA . ALA A 1 164 ? -10.777 1.724 24.065 1.00 48.84 164 ALA A CA 1
ATOM 1182 C C . ALA A 1 164 ? -10.849 0.667 22.940 1.00 48.84 164 ALA A C 1
ATOM 1184 O O . ALA A 1 164 ? -11.739 0.719 22.092 1.00 48.84 164 ALA A O 1
ATOM 1185 N N . GLU A 1 165 ? -9.927 -0.306 22.929 1.00 46.41 165 GLU A N 1
ATOM 1186 C CA . GLU A 1 165 ? -10.014 -1.461 22.023 1.00 46.41 165 GLU A CA 1
ATOM 1187 C C . GLU A 1 165 ? -11.172 -2.392 22.398 1.00 46.41 165 GLU A C 1
ATOM 1189 O O . GLU A 1 165 ? -11.839 -2.896 21.497 1.00 46.41 165 GLU A O 1
ATOM 1194 N N . GLN A 1 166 ? -11.453 -2.564 23.693 1.00 48.62 166 GLN A N 1
ATOM 1195 C CA . GLN A 1 166 ? -12.597 -3.336 24.193 1.00 48.62 166 GLN A CA 1
ATOM 1196 C C . GLN A 1 166 ? -13.927 -2.590 24.009 1.00 48.62 166 GLN A C 1
ATOM 1198 O O . GLN A 1 166 ? -14.935 -3.201 23.666 1.00 48.62 166 GLN A O 1
ATOM 1203 N N . GLU A 1 167 ? -13.956 -1.264 24.158 1.00 42.03 167 GLU A N 1
ATOM 1204 C CA . GLU A 1 167 ? -15.148 -0.461 23.882 1.00 42.03 167 GLU A CA 1
ATOM 1205 C C . GLU A 1 167 ? -15.509 -0.463 22.401 1.00 42.03 167 GLU A C 1
ATOM 1207 O O . GLU A 1 167 ? -16.691 -0.450 22.098 1.00 42.03 167 GLU A O 1
ATOM 1212 N N . ALA A 1 168 ? -14.553 -0.564 21.470 1.00 41.97 168 ALA A N 1
ATOM 1213 C CA . ALA A 1 168 ? -14.863 -0.830 20.062 1.00 41.97 168 ALA A CA 1
ATOM 1214 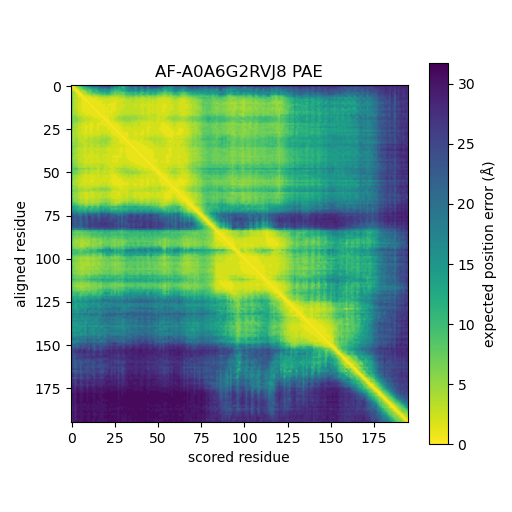C C . ALA A 1 168 ? -15.551 -2.198 19.877 1.00 41.97 168 ALA A C 1
ATOM 1216 O O . ALA A 1 168 ? -16.393 -2.346 18.989 1.00 41.97 168 ALA A O 1
ATOM 1217 N N . GLU A 1 169 ? -15.278 -3.172 20.752 1.00 43.00 169 GLU A N 1
ATOM 1218 C CA . GLU A 1 169 ? -16.043 -4.419 20.835 1.00 43.00 169 GLU A CA 1
ATOM 1219 C C . GLU A 1 169 ? -17.438 -4.231 21.453 1.00 43.00 169 GLU A C 1
ATOM 1221 O O . GLU A 1 169 ? -18.267 -5.121 21.308 1.00 43.00 169 GLU A O 1
ATOM 1226 N N . HIS A 1 170 ? -17.759 -3.106 22.101 1.00 38.72 170 HIS A N 1
ATOM 1227 C CA . HIS A 1 170 ? -18.997 -2.926 22.869 1.00 38.72 170 HIS A CA 1
ATOM 1228 C C . HIS A 1 170 ? -20.234 -2.450 22.063 1.00 38.72 170 HIS A C 1
ATOM 1230 O O . HIS A 1 170 ? -21.315 -3.005 22.288 1.00 38.72 170 HIS A O 1
ATOM 1236 N N . PRO A 1 171 ? -20.164 -1.558 21.045 1.00 38.47 171 PRO A N 1
ATOM 1237 C CA . PRO A 1 171 ? -21.243 -1.426 20.067 1.00 38.47 171 PRO A CA 1
ATOM 1238 C C . PRO A 1 171 ? -21.322 -2.669 19.162 1.00 38.47 171 PRO A C 1
ATOM 1240 O O . PRO A 1 171 ? -22.380 -2.942 18.599 1.00 38.47 171 PRO A O 1
ATOM 1243 N N . LEU A 1 172 ? -20.250 -3.476 19.091 1.00 42.81 172 LEU A N 1
ATOM 1244 C CA . LEU A 1 172 ? -20.246 -4.822 18.501 1.00 42.81 172 LEU A CA 1
ATOM 1245 C C . LEU A 1 172 ? -20.812 -5.902 19.462 1.00 42.81 172 LEU A C 1
ATOM 1247 O O . LEU A 1 172 ? -21.279 -6.948 19.010 1.00 42.81 172 LEU A O 1
ATOM 1251 N N . ALA A 1 173 ? -20.855 -5.654 20.777 1.00 37.25 173 ALA A N 1
ATOM 1252 C CA . ALA A 1 173 ? -21.362 -6.577 21.797 1.00 37.25 173 ALA A CA 1
ATOM 1253 C C . ALA A 1 173 ? -22.893 -6.587 21.879 1.00 37.25 173 ALA A C 1
ATOM 1255 O O . ALA A 1 173 ? -23.465 -7.562 22.368 1.00 37.25 173 ALA A O 1
ATOM 1256 N N . ALA A 1 174 ? -23.570 -5.580 21.316 1.00 33.47 174 ALA A N 1
ATOM 1257 C CA . ALA A 1 174 ? -25.018 -5.610 21.098 1.00 33.47 174 ALA A CA 1
ATOM 1258 C C . ALA A 1 174 ? -25.461 -6.747 20.143 1.00 33.47 174 ALA A C 1
ATOM 1260 O O . ALA A 1 174 ? -26.644 -7.078 20.091 1.00 33.47 174 ALA A O 1
ATOM 1261 N N . ALA A 1 175 ? -24.519 -7.401 19.446 1.00 36.28 175 ALA A N 1
ATOM 1262 C CA . ALA A 1 175 ? -24.746 -8.626 18.675 1.00 36.28 175 ALA A CA 1
ATOM 1263 C C . ALA A 1 175 ? -24.578 -9.933 19.495 1.00 36.28 175 ALA A C 1
ATOM 1265 O O . ALA A 1 175 ? -24.635 -11.032 18.942 1.00 36.28 175 ALA A O 1
ATOM 1266 N N . ARG A 1 176 ? -24.404 -9.859 20.824 1.00 31.55 176 ARG A N 1
ATOM 1267 C CA . ARG A 1 176 ? -24.546 -10.993 21.763 1.00 31.55 176 ARG A CA 1
ATOM 1268 C C . ARG A 1 176 ? -25.902 -10.819 22.471 1.00 31.55 176 ARG A C 1
ATOM 1270 O O . ARG A 1 176 ? -26.077 -9.849 23.188 1.00 31.55 176 ARG A O 1
ATOM 1277 N N . HIS A 1 177 ? -26.932 -11.664 22.375 1.00 28.98 177 HIS A N 1
ATOM 1278 C CA . HIS A 1 177 ? -26.998 -13.119 22.564 1.00 28.98 177 HIS A CA 1
ATOM 1279 C C . HIS A 1 177 ? -28.470 -13.596 22.373 1.00 28.98 177 HIS A C 1
ATOM 1281 O O . HIS A 1 177 ? -29.395 -12.804 22.541 1.00 28.98 177 HIS A O 1
ATOM 1287 N N . PRO A 1 178 ? -28.725 -14.908 22.185 1.00 27.08 178 PRO A N 1
ATOM 1288 C CA . PRO A 1 178 ? -29.121 -15.723 23.337 1.00 27.08 178 PRO A CA 1
ATOM 1289 C C . PRO A 1 178 ? -28.217 -16.951 23.480 1.00 27.08 178 PRO A C 1
ATOM 1291 O O . PRO A 1 178 ? -27.991 -17.708 22.540 1.00 27.08 178 PRO A O 1
ATOM 1294 N N . ARG A 1 179 ? -27.678 -17.154 24.688 1.00 25.34 179 ARG A N 1
ATOM 1295 C CA . ARG A 1 179 ? -26.985 -18.395 25.073 1.00 25.34 179 ARG A CA 1
ATOM 1296 C C . ARG A 1 179 ? -27.920 -19.603 24.891 1.00 25.34 179 ARG A C 1
ATOM 1298 O O . ARG A 1 179 ? -29.121 -19.482 25.128 1.00 25.34 179 ARG A O 1
ATOM 1305 N N . PRO A 1 180 ? -27.341 -20.806 24.752 1.00 26.94 180 PRO A N 1
ATOM 1306 C CA . PRO A 1 180 ? -27.536 -21.716 25.872 1.00 26.94 180 PRO A CA 1
ATOM 1307 C C . PRO A 1 180 ? -26.224 -22.245 26.460 1.00 26.94 180 PRO A C 1
ATOM 1309 O O . PRO A 1 180 ? -25.254 -22.533 25.772 1.00 26.94 180 PRO A O 1
ATOM 1312 N N . ALA A 1 181 ? -26.287 -22.393 27.784 1.00 24.95 181 ALA A N 1
ATOM 1313 C CA . ALA A 1 181 ? -25.509 -23.267 28.652 1.00 24.95 181 ALA A CA 1
ATOM 1314 C C . ALA A 1 181 ? -23.985 -23.068 28.735 1.00 24.95 181 ALA A C 1
ATOM 1316 O O . ALA A 1 181 ? -23.197 -23.529 27.914 1.00 24.95 181 ALA A O 1
ATOM 1317 N N . ARG A 1 182 ? -23.578 -22.554 29.905 1.00 31.41 182 ARG A N 1
ATOM 1318 C CA . ARG A 1 182 ? -22.341 -22.965 30.576 1.00 31.41 182 ARG A CA 1
ATOM 1319 C C . ARG A 1 182 ? -22.183 -24.486 30.444 1.00 31.41 182 ARG A C 1
ATOM 1321 O O . ARG A 1 182 ? -22.928 -25.245 31.060 1.00 31.41 182 ARG A O 1
ATOM 1328 N N . ARG A 1 183 ? -21.170 -24.935 29.711 1.00 24.89 183 ARG A N 1
ATOM 1329 C CA . ARG A 1 183 ? -20.545 -26.231 29.960 1.00 24.89 183 ARG A CA 1
ATOM 1330 C C . ARG A 1 183 ? -19.048 -26.001 29.986 1.00 24.89 183 ARG A C 1
ATOM 1332 O O . ARG A 1 183 ? -18.498 -25.401 29.073 1.00 24.89 183 ARG A O 1
ATOM 1339 N N . ALA A 1 184 ? -18.448 -26.418 31.095 1.00 28.02 184 ALA A N 1
ATOM 1340 C CA . ALA A 1 184 ? -17.023 -26.359 31.354 1.00 28.02 184 ALA A CA 1
ATOM 1341 C C . ALA A 1 184 ? -16.218 -26.695 30.095 1.00 28.02 184 ALA A C 1
ATOM 1343 O O . ALA A 1 184 ? -16.503 -27.700 29.433 1.00 28.02 184 ALA A O 1
ATOM 1344 N N . ALA A 1 185 ? -15.215 -25.865 29.808 1.00 28.23 185 ALA A N 1
ATOM 1345 C CA . ALA A 1 185 ? -14.144 -26.200 28.893 1.00 28.23 185 ALA A CA 1
ATOM 1346 C C . ALA A 1 185 ? -13.649 -27.611 29.239 1.00 28.23 185 ALA A C 1
ATOM 1348 O O . ALA A 1 185 ? -13.056 -27.845 30.292 1.00 28.23 185 ALA A O 1
ATOM 1349 N N . ARG A 1 186 ? -13.956 -28.586 28.380 1.00 25.56 186 ARG A N 1
ATOM 1350 C CA . ARG A 1 186 ? -13.194 -29.828 28.361 1.00 25.56 186 ARG A CA 1
ATOM 1351 C C . ARG A 1 186 ? -11.919 -29.520 27.581 1.00 25.56 186 ARG A C 1
ATOM 1353 O O . ARG A 1 186 ? -12.030 -28.951 26.496 1.00 25.56 186 ARG A O 1
ATOM 1360 N N . PRO A 1 187 ? -10.735 -29.868 28.105 1.00 29.39 187 PRO A N 1
ATOM 1361 C CA . PRO A 1 187 ? -9.493 -29.642 27.387 1.00 29.39 187 PRO A CA 1
ATOM 1362 C C . PRO A 1 187 ? -9.524 -30.391 26.053 1.00 29.39 187 PRO A C 1
ATOM 1364 O O . PRO A 1 187 ? -9.963 -31.546 25.988 1.00 29.39 187 PRO A O 1
ATOM 1367 N N . TRP A 1 188 ? -9.065 -29.707 25.003 1.00 29.14 188 TRP A N 1
ATOM 1368 C CA . TRP A 1 188 ? -8.772 -30.284 23.695 1.00 29.14 188 TRP A CA 1
ATOM 1369 C C . TRP A 1 188 ? -7.921 -31.545 23.894 1.00 29.14 188 TRP A C 1
ATOM 1371 O O . TRP A 1 188 ? -6.780 -31.475 24.348 1.00 29.14 188 TRP A O 1
ATOM 1381 N N . ARG A 1 189 ? -8.491 -32.723 23.611 1.00 28.12 189 ARG A N 1
ATOM 1382 C CA . ARG A 1 189 ? -7.737 -33.978 23.612 1.00 28.12 189 ARG A CA 1
ATOM 1383 C C . ARG A 1 189 ? -6.916 -34.028 22.331 1.00 28.12 189 ARG A C 1
ATOM 1385 O O . ARG A 1 189 ? -7.476 -34.107 21.243 1.00 28.12 189 ARG A O 1
ATOM 1392 N N . THR A 1 190 ? -5.598 -34.025 22.473 1.00 37.47 190 THR A N 1
ATOM 1393 C CA . THR A 1 190 ? -4.675 -34.424 21.415 1.00 37.47 190 THR A CA 1
ATOM 1394 C C . THR A 1 190 ? -4.898 -35.907 21.113 1.00 37.47 190 THR A C 1
ATOM 1396 O O . THR A 1 190 ? -4.655 -36.784 21.942 1.00 37.47 190 THR A O 1
ATOM 1399 N N . GLY A 1 191 ? -5.441 -36.201 19.932 1.00 30.14 191 GLY A N 1
ATOM 1400 C CA . GLY A 1 191 ? -5.566 -37.567 19.437 1.00 30.14 191 GLY A CA 1
ATOM 1401 C C . GLY A 1 191 ? -4.196 -38.100 19.028 1.00 30.14 191 GLY A C 1
ATOM 1402 O O . GLY A 1 191 ? -3.684 -37.747 17.971 1.00 30.14 191 GLY A O 1
ATOM 1403 N N . HIS A 1 192 ? -3.606 -38.954 19.864 1.00 31.06 192 HIS A N 1
ATOM 1404 C CA . HIS A 1 192 ? -2.564 -39.883 19.438 1.00 31.06 192 HIS A CA 1
ATOM 1405 C C . HIS A 1 192 ? -3.165 -40.886 18.448 1.00 31.06 192 HIS A C 1
ATOM 1407 O O . HIS A 1 192 ? -4.051 -41.662 18.805 1.00 31.06 192 HIS A O 1
ATOM 1413 N N . VAL A 1 193 ? -2.648 -40.891 17.221 1.00 32.66 193 VAL A N 1
ATOM 1414 C CA . VAL A 1 193 ? -2.846 -41.982 16.267 1.00 32.66 193 VAL A CA 1
ATOM 1415 C C . VAL A 1 193 ? -1.852 -43.088 16.630 1.00 32.66 193 VAL A C 1
ATOM 1417 O O . VAL A 1 193 ? -0.641 -42.910 16.509 1.00 32.66 193 VAL A O 1
ATOM 1420 N N . ARG A 1 194 ? -2.361 -44.223 17.114 1.00 30.17 194 ARG A N 1
ATOM 1421 C CA . ARG A 1 194 ? -1.691 -45.523 17.007 1.00 30.17 194 ARG A CA 1
ATOM 1422 C C . ARG A 1 194 ? -2.629 -46.462 16.264 1.00 30.17 194 ARG A C 1
ATOM 1424 O O . ARG A 1 194 ? -3.782 -46.613 16.663 1.00 30.17 194 ARG A O 1
ATOM 1431 N N . GLY A 1 195 ? -2.088 -47.068 15.220 1.00 32.78 195 GLY A N 1
ATOM 1432 C CA . GLY A 1 195 ? -2.698 -48.053 14.342 1.00 32.78 195 GLY A CA 1
ATOM 1433 C C . GLY A 1 195 ? -1.752 -48.256 13.183 1.00 32.78 195 GLY A C 1
ATOM 1434 O O . GLY A 1 195 ? -1.725 -47.344 12.334 1.00 32.78 195 GLY A O 1
#

Sequence (195 aa):
MRALAGGLAGLVKTVALEATTLFCRALDITPDLPADAVADAFAAEVADIATDVREVGIDTEGRRTPCLSAVPRPVLPAPRPHAGLTTDDLLLVTGGGRGITAWCAEALSRTHPCGYLLLGPTPLDEEPSWAAGLDTVEALRAACEETAREAGEDSPEAPLHALAEQEAEHPLAAARHPRPARRAARPWRTGHVRG